Protein AF-Q2GZ64-F1 (afdb_monomer)

pLDDT: mean 70.97, std 18.46, range [36.31, 97.75]

Sequence (190 aa):
MKVTRAMESILQKEDMNCEEENDNEEIPRNHKNRTIQVAAVDEASEETRGLEQAMDHKLNNKLDIINAEVLIEFRKLKDYMAEEVAKITAQLTQELPQAREELTQAHQTAARRHDESSRNHIRNEEEVKKIKDIVEAKKTPGARVLRDQLYPVKVDNVNRTVVIDHEGKILPGAAEALGEENDVQIAKLT

Structure (mmCIF, N/CA/C/O backbone):
data_AF-Q2GZ64-F1
#
_entry.id   AF-Q2GZ64-F1
#
loop_
_atom_site.group_PDB
_atom_site.id
_atom_site.type_symbol
_atom_site.label_atom_id
_atom_site.label_alt_id
_atom_site.label_comp_id
_atom_site.label_asym_id
_atom_site.label_entity_id
_atom_site.label_seq_id
_atom_site.pdbx_PDB_ins_code
_atom_site.Cartn_x
_atom_site.Cartn_y
_atom_site.Cartn_z
_atom_site.occupancy
_atom_site.B_iso_or_equiv
_atom_site.auth_seq_id
_atom_site.auth_comp_id
_atom_site.auth_asym_id
_atom_site.auth_atom_id
_atom_site.pdbx_PDB_model_num
ATOM 1 N N . MET A 1 1 ? -9.931 -1.595 -47.348 1.00 45.47 1 MET A N 1
ATOM 2 C CA . MET A 1 1 ? -9.384 -0.221 -47.379 1.00 45.47 1 MET A CA 1
ATOM 3 C C . MET A 1 1 ? -9.731 0.393 -48.723 1.00 45.47 1 MET A C 1
ATOM 5 O O . MET A 1 1 ? -9.525 -0.267 -49.730 1.00 45.47 1 MET A O 1
ATOM 9 N N . LYS A 1 2 ? -10.330 1.586 -48.742 1.00 45.34 2 LYS A N 1
ATOM 10 C CA . LYS A 1 2 ? -10.649 2.312 -49.979 1.00 45.34 2 LYS A CA 1
ATOM 11 C C . LYS A 1 2 ? -9.415 3.129 -50.360 1.00 45.34 2 LYS A C 1
ATOM 13 O O . LYS A 1 2 ? -9.048 4.024 -49.606 1.00 45.34 2 LYS A O 1
ATOM 18 N N . VAL A 1 3 ? -8.773 2.786 -51.474 1.00 47.84 3 VAL A N 1
ATOM 19 C CA . VAL A 1 3 ? -7.704 3.603 -52.058 1.00 47.84 3 VAL A CA 1
ATOM 20 C C . VAL A 1 3 ? -8.351 4.889 -52.565 1.00 47.84 3 VAL A C 1
ATOM 22 O O . VAL A 1 3 ? -9.365 4.865 -53.262 1.00 47.84 3 VAL A O 1
ATOM 25 N N . THR A 1 4 ? -7.840 6.022 -52.105 1.00 51.41 4 THR A N 1
ATOM 26 C CA . THR A 1 4 ? -8.329 7.350 -52.455 1.00 51.41 4 THR A CA 1
ATOM 27 C C . THR A 1 4 ? -8.006 7.647 -53.917 1.00 51.41 4 THR A C 1
ATOM 29 O O . THR A 1 4 ? -6.880 7.469 -54.368 1.00 51.41 4 THR A O 1
ATOM 32 N N . ARG A 1 5 ? -8.999 8.177 -54.639 1.00 53.16 5 ARG A N 1
ATOM 33 C CA . ARG A 1 5 ? -8.979 8.629 -56.047 1.00 53.16 5 ARG A CA 1
ATOM 34 C C . ARG A 1 5 ? -7.800 9.545 -56.434 1.00 53.16 5 ARG A C 1
ATOM 36 O O . ARG A 1 5 ? -7.588 9.804 -57.607 1.00 53.16 5 ARG A O 1
ATOM 43 N N . ALA A 1 6 ? -7.044 10.037 -55.452 1.00 54.28 6 ALA A N 1
ATOM 44 C CA . ALA A 1 6 ? -5.828 10.819 -55.645 1.00 54.28 6 ALA A CA 1
ATOM 45 C C . ALA A 1 6 ? -4.595 9.969 -56.019 1.00 54.28 6 ALA A C 1
ATOM 47 O O . ALA A 1 6 ? -3.652 10.512 -56.578 1.00 54.28 6 ALA A O 1
ATOM 48 N N . MET A 1 7 ? -4.586 8.660 -55.732 1.00 48.66 7 MET A N 1
ATOM 49 C CA . MET A 1 7 ? -3.477 7.767 -56.111 1.00 48.66 7 MET A CA 1
ATOM 50 C C . MET A 1 7 ? -3.571 7.285 -57.566 1.00 48.66 7 MET A C 1
ATOM 52 O O . MET A 1 7 ? -2.549 7.009 -58.183 1.00 48.66 7 MET A O 1
ATOM 56 N N . GLU A 1 8 ? -4.774 7.239 -58.143 1.00 53.59 8 GLU A N 1
ATOM 57 C CA . GLU A 1 8 ? -4.995 6.782 -59.525 1.00 53.59 8 GLU A CA 1
ATOM 58 C C . GLU A 1 8 ? -4.556 7.824 -60.569 1.00 53.59 8 GLU A C 1
ATOM 60 O O . GLU A 1 8 ? -4.093 7.472 -61.648 1.00 53.59 8 GLU A O 1
ATOM 65 N N . SER A 1 9 ? -4.621 9.115 -60.233 1.00 53.28 9 SER A N 1
ATOM 66 C CA . SER A 1 9 ? -4.214 10.208 -61.125 1.00 53.28 9 SER A CA 1
ATOM 67 C C . SER A 1 9 ? -2.702 10.454 -61.171 1.00 53.28 9 SER A C 1
ATOM 69 O O . SER A 1 9 ? -2.240 11.175 -62.053 1.00 53.28 9 SER A O 1
ATOM 71 N N . ILE A 1 10 ? -1.925 9.856 -60.261 1.00 45.97 10 ILE A N 1
ATOM 72 C CA . ILE A 1 10 ? -0.457 9.947 -60.285 1.00 45.97 10 ILE A CA 1
ATOM 73 C C . ILE A 1 10 ? 0.131 8.918 -61.263 1.00 45.97 10 ILE A C 1
ATOM 75 O O . ILE A 1 10 ? 1.102 9.223 -61.944 1.00 45.97 10 ILE A O 1
ATOM 79 N N . LEU A 1 11 ? -0.512 7.757 -61.435 1.00 48.78 11 LEU A N 1
ATOM 80 C CA . LEU A 1 11 ? -0.044 6.701 -62.344 1.00 48.78 11 LEU A CA 1
ATOM 81 C C . LEU A 1 11 ? -0.358 6.950 -63.831 1.00 48.78 11 LEU A C 1
ATOM 83 O O . LEU A 1 11 ? 0.104 6.197 -64.675 1.00 48.78 11 LEU A O 1
ATOM 87 N N . GLN A 1 12 ? -1.119 7.993 -64.177 1.00 48.69 12 GLN A N 1
ATOM 88 C CA . GLN A 1 12 ? -1.460 8.324 -65.573 1.00 48.69 12 GLN A CA 1
ATOM 89 C C . GLN A 1 12 ? -0.630 9.468 -66.173 1.00 48.69 12 GLN A C 1
ATOM 91 O O . GLN A 1 12 ? -0.909 9.903 -67.287 1.00 48.69 12 GLN A O 1
ATOM 96 N N . LYS A 1 13 ? 0.374 9.988 -65.456 1.00 46.62 13 LYS A N 1
ATOM 97 C CA . LYS A 1 13 ? 1.195 11.117 -65.931 1.00 46.62 13 LYS A CA 1
ATOM 98 C C . LYS A 1 13 ? 2.587 10.741 -66.435 1.00 46.62 13 LYS A C 1
ATOM 100 O O . LYS A 1 13 ? 3.309 11.634 -66.865 1.00 46.62 13 LYS A O 1
ATOM 105 N N . GLU A 1 14 ? 2.936 9.458 -66.417 1.00 43.44 14 GLU A N 1
ATOM 106 C CA . GLU A 1 14 ? 4.247 8.968 -66.868 1.00 43.44 14 GLU A CA 1
ATOM 107 C C . GLU A 1 14 ? 4.236 8.343 -68.275 1.00 43.44 14 GLU A C 1
ATOM 109 O O . GLU A 1 14 ? 5.299 8.026 -68.793 1.00 43.44 14 GLU A O 1
ATOM 114 N N . ASP A 1 15 ? 3.086 8.282 -68.958 1.00 46.62 15 ASP A N 1
ATOM 115 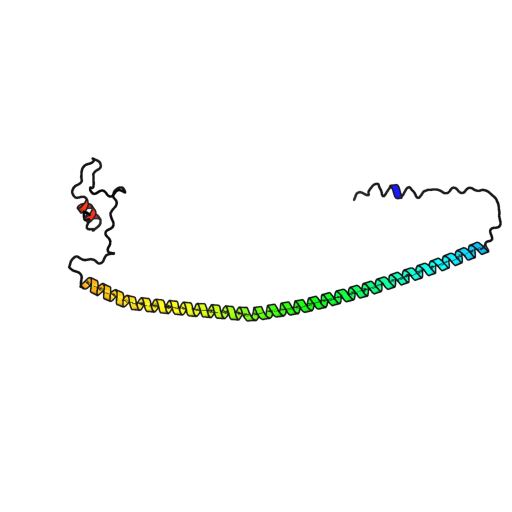C CA . ASP A 1 15 ? 2.987 7.827 -70.358 1.00 46.62 15 ASP A CA 1
ATOM 116 C C . ASP A 1 15 ? 3.011 9.001 -71.360 1.00 46.62 15 ASP A C 1
ATOM 118 O O . ASP A 1 15 ? 2.177 9.108 -72.260 1.00 46.62 15 ASP A O 1
ATOM 122 N N . MET A 1 16 ? 3.972 9.918 -71.216 1.00 38.78 16 MET A N 1
ATOM 123 C CA . MET A 1 16 ? 4.311 10.856 -72.294 1.00 38.78 16 MET A CA 1
ATOM 124 C C . MET A 1 16 ? 5.421 10.242 -73.145 1.00 38.78 16 MET A C 1
ATOM 126 O O . MET A 1 16 ? 6.610 10.418 -72.895 1.00 38.78 16 MET A O 1
ATOM 130 N N . ASN A 1 17 ? 4.969 9.496 -74.148 1.00 43.38 17 ASN A N 1
ATOM 131 C CA . ASN A 1 17 ? 5.719 9.017 -75.298 1.00 43.38 17 ASN A CA 1
ATOM 132 C C . ASN A 1 17 ? 6.465 10.194 -75.961 1.00 43.38 17 ASN A C 1
ATOM 134 O O . ASN A 1 17 ? 5.844 11.029 -76.618 1.00 43.38 17 ASN A O 1
ATOM 138 N N . CYS A 1 18 ? 7.781 10.291 -75.767 1.00 36.31 18 CYS A N 1
ATOM 139 C CA . CYS A 1 18 ? 8.621 11.157 -76.590 1.00 36.31 18 CYS A CA 1
ATOM 140 C C . CYS A 1 18 ? 8.763 10.476 -77.951 1.00 36.31 18 CYS A C 1
ATOM 142 O O . CYS A 1 18 ? 9.550 9.544 -78.101 1.00 36.31 18 CYS A O 1
ATOM 144 N N . GLU A 1 19 ? 7.953 10.906 -78.913 1.00 39.66 19 GLU A N 1
ATOM 145 C CA . GLU A 1 19 ? 8.084 10.487 -80.302 1.00 39.66 19 GLU A CA 1
ATOM 146 C C . GLU A 1 19 ? 9.492 10.842 -80.805 1.00 39.66 19 GLU A C 1
ATOM 148 O O . GLU A 1 19 ? 9.951 11.980 -80.697 1.00 39.66 19 GLU A O 1
ATOM 153 N N . GLU A 1 20 ? 10.201 9.828 -81.303 1.00 45.78 20 GLU A N 1
ATOM 154 C CA . GLU A 1 20 ? 11.462 9.986 -82.018 1.00 45.78 20 GLU A CA 1
ATOM 155 C C . GLU A 1 20 ? 11.186 10.706 -83.344 1.00 45.78 20 GLU A C 1
ATOM 157 O O . GLU A 1 20 ? 10.815 10.085 -84.343 1.00 45.78 20 GLU A O 1
ATOM 162 N N . GLU A 1 21 ? 11.383 12.025 -83.370 1.00 38.50 21 GLU A N 1
ATOM 163 C CA . GLU A 1 21 ? 11.541 12.750 -84.628 1.00 38.50 21 GLU A CA 1
ATOM 164 C C . GLU A 1 21 ? 12.892 12.362 -85.250 1.00 38.50 21 GLU A C 1
ATOM 166 O O . GLU A 1 21 ? 13.969 12.821 -84.861 1.00 38.50 21 GLU A O 1
ATOM 171 N N . ASN A 1 22 ? 12.812 11.433 -86.204 1.00 43.12 22 ASN A N 1
ATOM 172 C CA . ASN A 1 22 ? 13.869 11.110 -87.151 1.00 43.12 22 ASN A CA 1
ATOM 173 C C . ASN A 1 22 ? 14.042 12.266 -88.140 1.00 43.12 22 ASN A C 1
ATOM 175 O O . ASN A 1 22 ? 13.467 12.232 -89.226 1.00 43.12 22 ASN A O 1
ATOM 179 N N . ASP A 1 23 ? 14.904 13.221 -87.802 1.0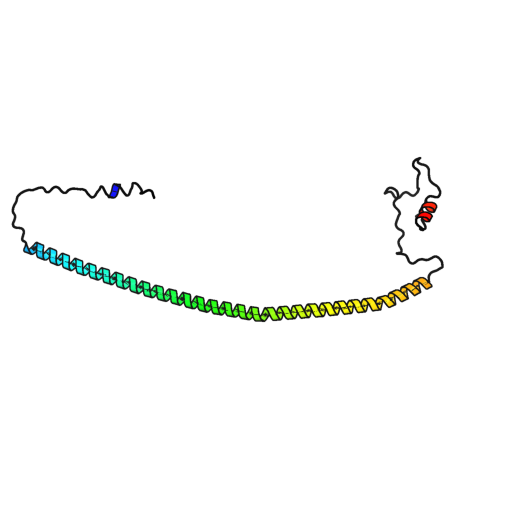0 37.53 23 ASP A N 1
ATOM 180 C CA . ASP A 1 23 ? 15.525 14.094 -88.793 1.00 37.53 23 ASP A CA 1
ATOM 181 C C . ASP A 1 23 ? 17.000 13.718 -88.960 1.00 37.53 23 ASP A C 1
ATOM 183 O O . ASP A 1 23 ? 17.848 13.870 -88.076 1.00 37.53 23 ASP A O 1
ATOM 187 N N . ASN A 1 24 ? 17.278 13.154 -90.134 1.00 44.91 24 ASN A N 1
ATOM 188 C CA . ASN A 1 24 ? 18.603 12.824 -90.627 1.00 44.91 24 ASN A CA 1
ATOM 189 C C . ASN A 1 24 ? 19.469 14.086 -90.738 1.00 44.91 24 ASN A C 1
ATOM 191 O O . ASN A 1 24 ? 19.305 14.852 -91.681 1.00 44.91 24 ASN A O 1
ATOM 195 N N . GLU A 1 25 ? 20.470 14.226 -89.871 1.00 44.56 25 GLU A N 1
ATOM 196 C CA . GLU A 1 25 ? 21.728 14.896 -90.214 1.00 44.56 25 GLU A CA 1
ATOM 197 C C . GLU A 1 25 ? 22.885 14.255 -89.428 1.00 44.56 25 GLU A C 1
ATOM 199 O O . GLU A 1 25 ? 23.052 14.405 -88.214 1.00 44.56 25 GLU A O 1
ATOM 204 N N . GLU A 1 26 ? 23.671 13.450 -90.142 1.00 49.25 26 GLU A N 1
ATOM 205 C CA . GLU A 1 26 ? 24.815 12.696 -89.642 1.00 49.25 26 GLU A CA 1
ATOM 206 C C . GLU A 1 26 ? 25.986 13.647 -89.325 1.00 49.25 26 GLU A C 1
ATOM 208 O O . GLU A 1 26 ? 26.869 13.893 -90.143 1.00 49.25 26 GLU A O 1
ATOM 213 N N . ILE A 1 27 ? 26.000 14.203 -88.110 1.00 45.75 27 ILE A N 1
ATOM 214 C CA . ILE A 1 27 ? 27.172 14.885 -87.543 1.00 45.75 27 ILE A CA 1
ATOM 215 C C . ILE A 1 27 ? 27.991 13.847 -86.755 1.00 45.75 27 ILE A C 1
ATOM 217 O O . ILE A 1 27 ? 27.440 13.218 -85.843 1.00 45.75 27 ILE A O 1
ATOM 221 N N . PRO A 1 28 ? 29.304 13.660 -87.015 1.00 45.75 28 PRO A N 1
ATOM 222 C CA . PRO A 1 28 ? 30.116 12.702 -86.271 1.00 45.75 28 PRO A CA 1
ATOM 223 C C . PRO A 1 28 ? 30.307 13.190 -84.826 1.00 45.75 28 PRO A C 1
ATOM 225 O O . PRO A 1 28 ? 31.232 13.934 -84.497 1.00 45.75 28 PRO A O 1
ATOM 228 N N . ARG A 1 29 ? 29.398 12.782 -83.934 1.00 51.44 29 ARG A N 1
ATOM 229 C CA . ARG A 1 29 ? 29.449 13.075 -82.495 1.00 51.44 29 ARG A CA 1
ATOM 230 C C . ARG A 1 29 ? 30.701 12.445 -81.909 1.00 51.44 29 ARG A C 1
ATOM 232 O O . ARG A 1 29 ? 30.756 11.237 -81.830 1.00 51.44 29 ARG A O 1
ATOM 239 N N . ASN A 1 30 ? 31.687 13.216 -81.464 1.00 58.72 30 ASN A N 1
ATOM 240 C CA . ASN A 1 30 ? 32.913 12.720 -80.824 1.00 58.72 30 ASN A CA 1
ATOM 241 C C . ASN A 1 30 ? 32.622 11.700 -79.687 1.00 58.72 30 ASN A C 1
ATOM 243 O O . ASN A 1 30 ? 32.246 12.079 -78.577 1.00 58.72 30 ASN A O 1
ATOM 247 N N . HIS A 1 31 ? 32.820 10.402 -79.956 1.00 57.28 31 HIS A N 1
ATOM 248 C CA . HIS A 1 31 ? 32.503 9.292 -79.037 1.00 57.28 31 HIS A CA 1
ATOM 249 C C . HIS A 1 31 ? 33.384 9.312 -77.772 1.00 57.28 31 HIS A C 1
ATOM 251 O O . HIS A 1 31 ? 33.023 8.751 -76.736 1.00 57.28 31 HIS A O 1
ATOM 257 N N . LYS A 1 32 ? 34.538 9.992 -77.836 1.00 61.06 32 LYS A N 1
ATOM 258 C CA . LYS A 1 32 ? 35.506 10.073 -76.736 1.00 61.06 32 LYS A CA 1
ATOM 259 C C . LYS A 1 32 ? 35.027 11.030 -75.641 1.00 61.06 32 LYS A C 1
ATOM 261 O O . LYS A 1 32 ? 35.141 10.694 -74.470 1.00 61.06 32 LYS A O 1
ATOM 266 N N . ASN A 1 33 ? 34.396 12.153 -76.000 1.00 58.50 33 ASN A N 1
ATOM 267 C CA . ASN A 1 33 ? 33.849 13.097 -75.013 1.00 58.50 33 ASN A CA 1
ATOM 268 C C . ASN A 1 33 ? 32.650 12.526 -74.246 1.00 58.50 33 ASN A C 1
ATOM 270 O O . ASN A 1 33 ? 32.553 12.737 -73.043 1.00 58.50 33 ASN A O 1
ATOM 274 N N . ARG A 1 34 ? 31.765 11.764 -74.905 1.00 59.69 34 ARG A N 1
ATOM 275 C CA . ARG A 1 34 ? 30.632 11.111 -74.226 1.00 59.69 34 ARG A CA 1
ATOM 276 C C . ARG A 1 34 ? 31.098 10.015 -73.267 1.00 59.69 34 ARG A C 1
ATOM 278 O O . ARG A 1 34 ? 30.582 9.937 -72.167 1.00 59.69 34 ARG A O 1
ATOM 285 N N . THR A 1 35 ? 32.095 9.217 -73.652 1.00 62.44 35 THR A N 1
ATOM 286 C CA . THR A 1 35 ? 32.636 8.150 -72.788 1.00 62.44 35 THR A CA 1
ATOM 287 C C . THR A 1 35 ? 33.323 8.721 -71.546 1.00 62.44 35 THR A C 1
ATOM 289 O O . THR A 1 35 ? 33.120 8.210 -70.454 1.00 62.44 35 THR A O 1
ATOM 292 N N . ILE A 1 36 ? 34.079 9.815 -71.692 1.00 64.94 36 ILE A N 1
ATOM 293 C CA . ILE A 1 36 ? 34.710 10.509 -70.558 1.00 64.94 36 ILE A CA 1
ATOM 294 C C . ILE A 1 36 ? 33.653 11.149 -69.648 1.00 64.94 36 ILE A C 1
ATOM 296 O O . ILE A 1 36 ? 33.775 11.062 -68.434 1.00 64.94 36 ILE A O 1
ATOM 300 N N . GLN A 1 37 ? 32.599 11.751 -70.214 1.00 64.38 37 GLN A N 1
ATOM 301 C CA . GLN A 1 37 ? 31.500 12.306 -69.416 1.00 64.38 37 GLN A CA 1
ATOM 302 C C . GLN A 1 37 ? 30.718 11.220 -68.671 1.00 64.38 37 GLN A C 1
ATOM 304 O O . GLN A 1 37 ? 30.411 11.416 -67.506 1.00 64.38 37 GLN A O 1
ATOM 309 N N . VAL A 1 38 ? 30.432 10.078 -69.305 1.00 63.69 38 VAL A N 1
ATOM 310 C CA . VAL A 1 38 ? 29.757 8.946 -68.648 1.00 63.69 38 VAL A CA 1
ATOM 311 C C . VAL A 1 38 ? 30.637 8.358 -67.545 1.00 63.69 38 VAL A C 1
ATOM 313 O O . VAL A 1 38 ? 30.164 8.224 -66.429 1.00 63.69 38 VAL A O 1
ATOM 316 N N . ALA A 1 39 ? 31.929 8.128 -67.796 1.00 66.06 39 ALA A N 1
ATOM 317 C CA . ALA A 1 39 ? 32.849 7.627 -66.773 1.00 66.06 39 ALA A CA 1
ATOM 318 C C . ALA A 1 39 ? 33.007 8.594 -65.583 1.00 66.06 39 ALA A C 1
ATOM 320 O O . ALA A 1 39 ? 33.018 8.153 -64.440 1.00 66.06 39 ALA A O 1
ATOM 321 N N . ALA A 1 40 ? 33.076 9.907 -65.835 1.00 68.00 40 ALA A N 1
ATOM 322 C CA . ALA A 1 40 ? 33.140 10.918 -64.777 1.00 68.00 40 ALA A CA 1
ATOM 323 C C . ALA A 1 40 ? 31.821 11.041 -63.989 1.00 68.00 40 ALA A C 1
ATOM 325 O O . ALA A 1 40 ? 31.834 11.340 -62.798 1.00 68.00 40 ALA A O 1
ATOM 326 N N . VAL A 1 41 ? 30.678 10.817 -64.645 1.00 71.06 41 VAL A N 1
ATOM 327 C CA . VAL A 1 41 ? 29.360 10.772 -63.994 1.00 71.06 41 VAL A CA 1
ATOM 328 C C . VAL A 1 41 ? 29.206 9.499 -63.159 1.00 71.06 41 VAL A C 1
ATOM 330 O O . VAL A 1 41 ? 28.715 9.585 -62.036 1.00 71.06 41 VAL A O 1
ATOM 333 N N . ASP A 1 42 ? 29.666 8.351 -63.656 1.00 71.94 42 ASP A N 1
ATOM 334 C CA . ASP A 1 42 ? 29.651 7.080 -62.927 1.00 71.94 42 ASP A CA 1
ATOM 335 C C . ASP A 1 42 ? 30.561 7.150 -61.687 1.00 71.94 42 ASP A C 1
ATOM 337 O O . ASP A 1 42 ? 30.145 6.760 -60.597 1.00 71.94 42 ASP A O 1
ATOM 341 N N . GLU A 1 43 ? 31.754 7.739 -61.810 1.00 74.00 43 GLU A N 1
ATOM 342 C CA . GLU A 1 43 ? 32.678 7.978 -60.691 1.00 74.00 43 GLU A CA 1
ATOM 343 C C . GLU A 1 43 ? 32.067 8.914 -59.634 1.00 74.00 43 GLU A C 1
ATOM 345 O O . GLU A 1 43 ? 32.046 8.579 -58.449 1.00 74.00 43 GLU A O 1
ATOM 350 N N . ALA A 1 44 ? 31.449 10.025 -60.052 1.00 73.50 44 ALA A N 1
ATOM 351 C CA . ALA A 1 44 ? 30.726 10.915 -59.141 1.00 73.50 44 ALA A CA 1
ATOM 352 C C . ALA A 1 44 ? 29.509 10.232 -58.479 1.00 73.50 44 ALA A C 1
ATOM 354 O O . ALA A 1 44 ? 29.164 10.528 -57.330 1.00 73.50 44 ALA A O 1
ATOM 355 N N . SER A 1 45 ? 28.849 9.301 -59.175 1.00 72.25 45 SER A N 1
ATOM 356 C CA . SER A 1 45 ? 27.729 8.530 -58.621 1.00 72.25 45 SER A CA 1
ATOM 357 C C . SER A 1 45 ? 28.179 7.531 -57.546 1.00 72.25 45 SER A C 1
ATOM 359 O O . SER A 1 45 ? 27.513 7.371 -56.524 1.00 72.25 45 SER A O 1
ATOM 361 N N . GLU A 1 46 ? 29.348 6.912 -57.715 1.00 78.25 46 GLU A N 1
ATOM 362 C CA . GLU A 1 46 ? 29.921 6.001 -56.720 1.00 78.25 46 GLU A CA 1
ATOM 363 C C . GLU A 1 46 ? 30.467 6.765 -55.503 1.00 78.25 46 GLU A C 1
ATOM 365 O O . GLU A 1 46 ? 30.265 6.342 -54.361 1.00 78.25 46 GLU A O 1
ATOM 370 N N . GLU A 1 47 ? 31.072 7.941 -55.704 1.00 77.06 47 GLU A N 1
ATOM 371 C CA . GLU A 1 47 ? 31.502 8.817 -54.604 1.00 77.06 47 GLU A CA 1
ATOM 372 C C . GLU A 1 47 ? 30.320 9.317 -53.760 1.00 77.06 47 GLU A C 1
ATOM 374 O O . GLU A 1 47 ? 30.369 9.287 -52.525 1.00 77.06 47 GLU A O 1
ATOM 379 N N . THR A 1 48 ? 29.232 9.742 -54.410 1.00 77.81 48 THR A N 1
ATOM 380 C CA . THR A 1 48 ? 28.012 10.188 -53.714 1.00 77.81 48 THR A CA 1
ATOM 381 C C . THR A 1 48 ? 27.354 9.047 -52.941 1.00 77.81 48 THR A C 1
ATOM 383 O O . THR A 1 48 ? 26.974 9.236 -51.782 1.00 77.81 48 THR A O 1
ATOM 386 N N . ARG A 1 49 ? 27.317 7.841 -53.515 1.00 81.25 49 ARG A N 1
ATOM 387 C CA . ARG A 1 49 ? 26.824 6.628 -52.850 1.00 81.25 49 ARG A CA 1
ATOM 388 C C . ARG A 1 49 ? 27.679 6.219 -51.646 1.00 81.25 49 ARG A C 1
ATOM 390 O O . ARG A 1 49 ? 27.136 5.836 -50.610 1.00 81.25 49 ARG A O 1
ATOM 397 N N . GLY A 1 50 ? 29.005 6.312 -51.748 1.00 83.12 50 GLY A N 1
ATOM 398 C CA . GLY A 1 50 ? 29.917 6.032 -50.633 1.00 83.12 50 GLY A CA 1
ATOM 399 C C . GLY A 1 50 ? 29.756 7.024 -49.477 1.00 83.12 50 GLY A C 1
ATOM 400 O O . GLY A 1 50 ? 29.765 6.630 -48.307 1.00 83.12 50 GLY A O 1
ATOM 401 N N . LEU A 1 51 ? 29.547 8.306 -49.793 1.00 82.19 51 LEU A N 1
ATOM 402 C CA . LEU A 1 51 ? 29.264 9.345 -48.801 1.00 82.19 51 LEU A CA 1
ATOM 403 C C . LEU A 1 51 ? 27.931 9.089 -48.078 1.00 82.19 51 LEU A C 1
ATOM 405 O O . LEU A 1 51 ? 27.868 9.210 -46.854 1.00 82.19 51 LEU A O 1
ATOM 409 N N . GLU A 1 52 ? 26.887 8.700 -48.811 1.00 83.81 52 GLU A N 1
ATOM 410 C CA . GLU A 1 52 ? 25.570 8.358 -48.261 1.00 83.81 52 GLU A CA 1
ATOM 411 C C . GLU A 1 52 ? 25.651 7.163 -47.299 1.00 83.81 52 GLU A C 1
ATOM 413 O O . GLU A 1 52 ? 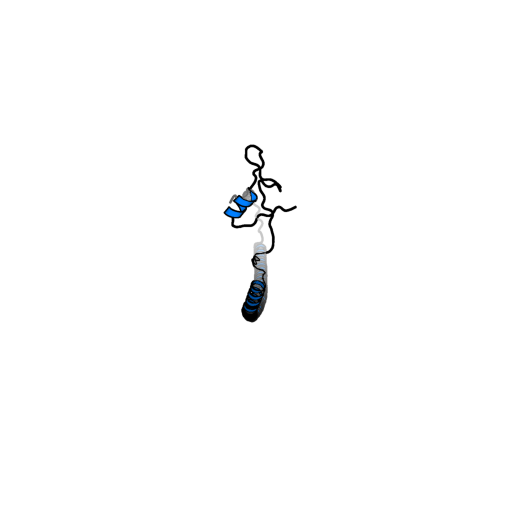25.243 7.268 -46.142 1.00 83.81 52 GLU A O 1
ATOM 418 N N . GLN A 1 53 ? 26.318 6.078 -47.705 1.00 88.00 53 GLN A N 1
ATOM 419 C CA . GLN A 1 53 ? 26.549 4.909 -46.845 1.00 88.00 53 GLN A CA 1
ATOM 420 C C . GLN A 1 53 ? 27.339 5.251 -45.574 1.00 88.00 53 GLN A C 1
ATOM 422 O O . GLN A 1 53 ? 27.043 4.743 -44.489 1.00 88.00 53 GLN A O 1
ATOM 427 N N . ALA A 1 54 ? 28.345 6.123 -45.683 1.00 89.69 54 ALA A N 1
ATOM 428 C CA . ALA A 1 54 ? 29.122 6.575 -44.533 1.00 89.69 54 ALA A CA 1
ATOM 429 C C . ALA A 1 54 ? 28.273 7.411 -43.559 1.00 89.69 54 ALA A C 1
ATOM 431 O O . ALA A 1 54 ? 28.444 7.304 -42.338 1.00 89.69 54 ALA A O 1
ATOM 432 N N . MET A 1 55 ? 27.347 8.224 -44.076 1.00 89.00 55 MET A N 1
ATOM 433 C CA . MET A 1 55 ? 26.392 8.968 -43.254 1.00 89.00 55 MET A CA 1
ATOM 434 C C . MET A 1 55 ? 25.405 8.036 -42.555 1.00 89.00 55 MET A C 1
ATOM 436 O O . MET A 1 55 ? 25.240 8.160 -41.341 1.00 89.00 55 MET A O 1
ATOM 440 N N . ASP A 1 56 ? 24.826 7.072 -43.266 1.00 93.62 56 ASP A N 1
ATOM 441 C CA . ASP A 1 56 ? 23.900 6.091 -42.690 1.00 93.62 56 ASP A CA 1
ATOM 442 C C . ASP A 1 56 ? 24.565 5.268 -41.588 1.00 93.62 56 ASP A C 1
ATOM 444 O O . ASP A 1 56 ? 24.025 5.120 -40.488 1.00 93.62 56 ASP A O 1
ATOM 448 N N . HIS A 1 57 ? 25.789 4.794 -41.830 1.00 94.19 57 HIS A N 1
ATOM 449 C CA . HIS A 1 57 ? 26.554 4.068 -40.822 1.00 94.19 57 HIS A CA 1
ATOM 450 C C . HIS A 1 57 ? 26.819 4.928 -39.576 1.00 94.19 57 HIS A C 1
ATOM 452 O O . HIS A 1 57 ? 26.674 4.464 -38.441 1.00 94.19 57 HIS A O 1
ATOM 458 N N . LYS A 1 58 ? 27.156 6.208 -39.770 1.00 95.25 58 LYS A N 1
ATOM 459 C CA . LYS A 1 58 ? 27.380 7.161 -38.676 1.00 95.25 58 LYS A CA 1
ATOM 460 C C . LYS A 1 58 ? 26.103 7.451 -37.887 1.00 95.25 58 LYS A C 1
ATOM 462 O O . LYS A 1 58 ? 26.177 7.604 -36.667 1.00 95.25 58 LYS A O 1
ATOM 467 N N . LEU A 1 59 ? 24.956 7.548 -38.557 1.00 95.00 59 LEU A N 1
ATOM 468 C CA . LEU A 1 59 ? 23.656 7.743 -37.916 1.00 95.00 59 LEU A CA 1
ATOM 469 C C . LEU A 1 59 ? 23.245 6.510 -37.111 1.00 95.00 59 LEU A C 1
ATOM 471 O O . LEU A 1 59 ? 22.858 6.661 -35.954 1.00 95.00 59 LEU A O 1
ATOM 475 N N . ASN A 1 60 ? 23.416 5.311 -37.669 1.00 95.19 60 ASN A N 1
ATOM 476 C CA . ASN A 1 60 ? 23.123 4.060 -36.968 1.00 95.19 60 ASN A CA 1
ATOM 477 C C . ASN A 1 60 ? 23.992 3.894 -35.716 1.00 95.19 60 ASN A C 1
ATOM 479 O O . ASN A 1 60 ? 23.463 3.644 -34.640 1.00 95.19 60 ASN A O 1
ATOM 483 N N . ASN A 1 61 ? 25.299 4.158 -35.807 1.00 96.25 61 ASN A N 1
ATOM 484 C CA . ASN A 1 61 ? 26.179 4.119 -34.635 1.00 96.25 61 ASN A CA 1
ATOM 485 C C . ASN A 1 61 ? 25.743 5.127 -33.549 1.00 96.25 61 ASN A C 1
ATOM 487 O O . ASN A 1 61 ? 25.701 4.808 -32.364 1.00 96.25 61 ASN A O 1
ATOM 491 N N . LYS A 1 62 ? 25.349 6.348 -33.939 1.00 96.44 62 LYS A N 1
ATOM 492 C CA . LYS A 1 62 ? 24.804 7.331 -32.986 1.00 96.44 62 LYS A CA 1
ATOM 493 C C . LYS A 1 62 ? 23.506 6.856 -32.335 1.00 96.44 62 LYS A C 1
ATOM 495 O O . LYS A 1 62 ? 23.325 7.077 -31.141 1.00 96.44 62 LYS A O 1
ATOM 500 N N . LEU A 1 63 ? 22.618 6.228 -33.101 1.00 96.69 63 LEU A N 1
ATOM 501 C CA . LEU A 1 63 ? 21.372 5.666 -32.588 1.00 96.69 63 LEU A CA 1
ATOM 502 C C . LEU A 1 63 ? 21.649 4.548 -31.575 1.00 96.69 63 LEU A C 1
ATOM 504 O O . LEU A 1 63 ? 21.030 4.527 -30.514 1.00 96.69 63 LEU A O 1
ATOM 508 N N . ASP A 1 64 ? 22.617 3.678 -31.857 1.00 96.69 64 ASP A N 1
ATOM 509 C CA . ASP A 1 64 ? 23.027 2.605 -30.949 1.00 96.69 64 ASP A CA 1
ATOM 510 C C . ASP A 1 64 ? 23.602 3.150 -29.636 1.00 96.69 64 ASP A C 1
ATOM 512 O O . ASP A 1 64 ? 23.256 2.656 -28.561 1.00 96.69 64 ASP A O 1
ATOM 516 N N . ILE A 1 65 ? 24.416 4.210 -29.699 1.00 97.31 65 ILE A N 1
ATOM 517 C CA . ILE A 1 65 ? 24.942 4.895 -28.506 1.00 97.31 65 ILE A CA 1
ATOM 518 C C . ILE A 1 65 ? 23.798 5.470 -27.665 1.00 97.31 65 ILE A C 1
ATOM 520 O O . ILE A 1 65 ? 23.739 5.219 -26.463 1.00 97.31 65 ILE A O 1
ATOM 524 N N . ILE A 1 66 ? 22.860 6.187 -28.291 1.00 97.06 66 ILE A N 1
ATOM 525 C CA . ILE A 1 66 ? 21.707 6.776 -27.592 1.00 97.06 66 ILE A CA 1
ATOM 526 C C . ILE A 1 66 ? 20.849 5.680 -26.954 1.00 97.06 66 ILE A C 1
ATOM 528 O O . ILE A 1 66 ? 20.447 5.797 -25.797 1.00 97.06 66 ILE A O 1
ATOM 532 N N . ASN A 1 67 ? 20.598 4.586 -27.674 1.00 96.44 67 ASN A N 1
ATOM 533 C CA . ASN A 1 67 ? 19.863 3.444 -27.138 1.00 96.44 67 ASN A CA 1
ATOM 534 C C . ASN A 1 67 ? 20.579 2.839 -25.924 1.00 96.44 67 ASN A C 1
ATOM 536 O O . ASN A 1 67 ? 19.934 2.540 -24.918 1.00 96.44 67 ASN A O 1
ATOM 540 N N . ALA A 1 68 ? 21.904 2.688 -25.982 1.00 96.62 68 ALA A N 1
ATOM 541 C CA . ALA A 1 68 ? 22.694 2.189 -24.862 1.00 96.62 68 ALA A CA 1
ATOM 542 C C . ALA A 1 68 ? 22.633 3.130 -23.646 1.00 96.62 68 ALA A C 1
ATOM 544 O O . ALA A 1 68 ? 22.442 2.656 -22.526 1.00 96.62 68 ALA A O 1
ATOM 545 N N . GLU A 1 69 ? 22.731 4.445 -23.852 1.00 96.56 69 GLU A N 1
ATOM 546 C CA . GLU A 1 69 ? 22.598 5.450 -22.788 1.00 96.56 69 GLU A CA 1
ATOM 547 C C . GLU A 1 69 ? 21.221 5.386 -22.121 1.00 96.56 69 GLU A C 1
ATOM 549 O O . GLU A 1 69 ? 21.127 5.281 -20.897 1.00 96.56 69 GLU A O 1
ATOM 554 N N . VAL A 1 70 ? 20.147 5.355 -22.912 1.00 97.06 70 VAL A N 1
ATOM 555 C CA . VAL A 1 70 ? 18.774 5.242 -22.399 1.00 97.06 70 VAL A CA 1
ATOM 556 C C . VAL A 1 70 ? 18.602 3.959 -21.584 1.00 97.06 70 VAL A C 1
ATOM 558 O O . VAL A 1 70 ? 18.047 3.988 -20.484 1.00 97.06 70 VAL A O 1
ATOM 561 N N . LEU A 1 71 ? 19.120 2.830 -22.071 1.00 96.81 71 LEU A N 1
ATOM 562 C CA . LEU A 1 71 ? 19.069 1.559 -21.345 1.00 96.81 71 LEU A CA 1
ATOM 563 C C . LEU A 1 71 ? 19.831 1.606 -20.011 1.00 96.81 71 LEU A C 1
ATOM 565 O O . LEU A 1 71 ? 19.395 0.976 -19.042 1.00 96.81 71 LEU A O 1
ATOM 569 N N . ILE A 1 72 ? 20.948 2.334 -19.942 1.00 97.19 72 ILE A N 1
ATOM 570 C CA . ILE A 1 72 ? 21.704 2.541 -18.699 1.00 97.19 72 ILE A CA 1
ATOM 571 C C . ILE A 1 72 ? 20.873 3.351 -17.701 1.00 97.19 72 ILE A C 1
ATOM 573 O O . ILE A 1 72 ? 20.771 2.950 -16.540 1.00 97.19 72 ILE A O 1
ATOM 577 N N . GLU A 1 73 ? 20.236 4.438 -18.135 1.00 96.62 73 GLU A N 1
ATOM 578 C CA . GLU A 1 73 ? 19.410 5.267 -17.250 1.00 96.62 73 GLU A CA 1
ATOM 579 C C . GLU A 1 73 ? 18.187 4.500 -16.729 1.00 96.62 73 GLU A C 1
ATOM 581 O O . GLU A 1 73 ? 17.906 4.525 -15.529 1.00 96.62 73 GLU A O 1
ATOM 586 N N . PHE A 1 74 ? 17.510 3.726 -17.584 1.00 97.75 74 PHE A N 1
ATOM 587 C CA . PHE A 1 74 ? 16.418 2.846 -17.151 1.00 97.75 74 PHE A CA 1
ATOM 588 C C . PHE A 1 74 ? 16.882 1.794 -16.140 1.00 97.75 74 PHE A C 1
ATOM 590 O O . PHE A 1 74 ? 16.138 1.458 -15.216 1.00 97.75 74 PHE A O 1
ATOM 597 N N . ARG A 1 75 ? 18.108 1.277 -16.282 1.00 97.75 75 ARG A N 1
ATOM 598 C CA . ARG A 1 75 ? 18.685 0.337 -15.315 1.00 97.75 75 ARG A CA 1
ATOM 599 C C . ARG A 1 75 ? 18.931 1.005 -13.968 1.00 97.75 75 ARG A C 1
ATOM 601 O O . ARG A 1 75 ? 18.478 0.474 -12.962 1.00 97.75 75 ARG A O 1
ATOM 608 N N . LYS A 1 76 ? 19.555 2.187 -13.953 1.00 97.25 76 LYS A N 1
ATOM 609 C CA . LYS A 1 76 ? 19.753 2.968 -12.721 1.00 97.25 76 LYS A CA 1
ATOM 610 C C . LYS A 1 76 ? 18.426 3.253 -12.023 1.00 97.25 76 LYS A C 1
ATOM 612 O O . LYS A 1 76 ? 18.324 3.075 -10.814 1.00 97.25 76 LYS A O 1
ATOM 617 N N . LEU A 1 77 ? 17.403 3.647 -12.786 1.00 97.38 77 LEU A N 1
ATOM 618 C CA . LEU A 1 77 ? 16.063 3.881 -12.252 1.00 97.38 77 LEU A CA 1
ATOM 619 C C . LEU A 1 77 ? 15.468 2.605 -11.646 1.00 97.38 77 LEU A C 1
ATOM 621 O O . LEU A 1 77 ? 14.934 2.647 -10.542 1.00 97.38 77 LEU A O 1
ATOM 625 N N . LYS A 1 78 ? 15.574 1.468 -12.340 1.00 97.25 78 LYS A N 1
ATOM 626 C CA . LYS A 1 78 ? 15.097 0.175 -11.837 1.00 97.25 78 LYS A CA 1
ATOM 627 C C . LYS A 1 78 ? 15.785 -0.210 -10.528 1.00 97.25 78 LYS A C 1
ATOM 629 O O . LYS A 1 78 ? 15.104 -0.651 -9.606 1.00 97.25 78 LYS A O 1
ATOM 634 N N . ASP A 1 79 ? 17.102 -0.053 -10.457 1.00 97.50 79 ASP A N 1
ATOM 635 C CA . ASP A 1 79 ? 17.887 -0.410 -9.276 1.00 97.50 79 ASP A CA 1
ATOM 636 C C . ASP A 1 79 ? 17.530 0.502 -8.092 1.00 97.50 79 ASP A C 1
ATOM 638 O O . ASP A 1 79 ? 17.255 0.008 -7.000 1.00 97.50 79 ASP A O 1
ATOM 642 N N . TYR A 1 80 ? 17.393 1.811 -8.334 1.00 97.62 80 TYR A N 1
ATOM 643 C CA . TYR A 1 80 ? 16.909 2.773 -7.339 1.00 97.62 80 TYR A CA 1
ATOM 644 C C . TYR A 1 80 ? 15.504 2.424 -6.830 1.00 97.62 80 TYR A C 1
ATOM 646 O O . TYR A 1 80 ? 15.252 2.411 -5.627 1.00 97.62 80 TYR A O 1
ATOM 654 N N . MET A 1 81 ? 14.580 2.091 -7.736 1.00 97.06 81 MET A N 1
ATOM 655 C CA . MET A 1 81 ? 13.229 1.681 -7.352 1.00 97.06 81 MET A CA 1
ATOM 656 C C . MET A 1 81 ? 13.232 0.376 -6.554 1.00 97.06 81 MET A C 1
ATOM 658 O O . MET A 1 81 ? 12.458 0.245 -5.610 1.00 97.06 81 MET A O 1
ATOM 662 N N . ALA A 1 82 ? 14.085 -0.587 -6.905 1.00 97.06 82 ALA A N 1
ATOM 663 C CA . ALA A 1 82 ? 14.219 -1.828 -6.150 1.00 97.06 82 ALA A CA 1
ATOM 664 C C . ALA A 1 82 ? 14.725 -1.566 -4.723 1.00 97.06 82 ALA A C 1
ATOM 666 O O . ALA A 1 82 ? 14.213 -2.168 -3.779 1.00 97.06 82 ALA A O 1
ATO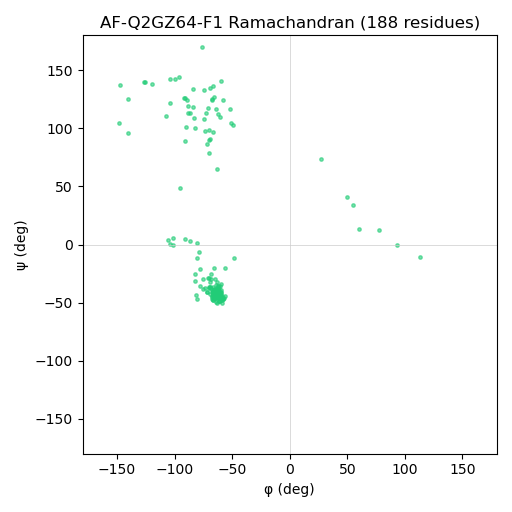M 667 N N . GLU A 1 83 ? 15.677 -0.645 -4.561 1.00 96.62 83 GLU A N 1
ATOM 668 C CA . GLU A 1 83 ? 16.197 -0.232 -3.257 1.00 96.62 83 GLU A CA 1
ATOM 669 C C . GLU A 1 83 ? 15.136 0.493 -2.415 1.00 96.62 83 GLU A C 1
ATOM 671 O O . GLU A 1 83 ? 14.905 0.120 -1.263 1.00 96.62 83 GLU A O 1
ATOM 676 N N . GLU A 1 84 ? 14.418 1.460 -2.992 1.00 95.69 84 GLU A N 1
ATOM 677 C CA . GLU A 1 84 ? 13.350 2.179 -2.285 1.00 95.69 84 GLU A CA 1
ATOM 678 C C . GLU A 1 84 ? 12.195 1.246 -1.893 1.00 95.69 84 GLU A C 1
ATOM 680 O O . GLU A 1 84 ? 11.711 1.293 -0.759 1.00 95.69 84 GLU A O 1
ATOM 685 N N . VAL A 1 85 ? 11.790 0.330 -2.780 1.00 96.56 85 VAL A N 1
ATOM 686 C CA . VAL A 1 85 ? 10.775 -0.686 -2.457 1.00 96.56 85 VAL A CA 1
ATOM 687 C C . VAL A 1 85 ? 11.270 -1.616 -1.353 1.00 96.56 85 VAL A C 1
ATOM 689 O O . VAL A 1 85 ? 10.505 -1.920 -0.435 1.00 96.56 85 VAL A O 1
ATOM 692 N N . ALA A 1 86 ? 12.533 -2.049 -1.386 1.00 96.88 86 ALA A N 1
ATOM 693 C CA . ALA A 1 86 ? 13.105 -2.885 -0.333 1.00 96.88 86 ALA A CA 1
ATOM 694 C C . ALA A 1 86 ? 13.113 -2.159 1.019 1.00 96.88 86 ALA A C 1
ATOM 696 O O . ALA A 1 86 ? 12.739 -2.748 2.033 1.00 96.88 86 ALA A O 1
ATOM 697 N N . LYS A 1 87 ? 13.460 -0.870 1.031 1.00 96.88 87 LYS A N 1
ATOM 698 C CA . LYS A 1 87 ? 13.464 -0.032 2.233 1.00 96.88 87 LYS A CA 1
ATOM 699 C C . LYS A 1 87 ? 12.066 0.140 2.823 1.00 96.88 87 LYS A C 1
ATOM 701 O O . LYS A 1 87 ? 11.889 -0.104 4.014 1.00 96.88 87 LYS A O 1
ATOM 706 N N . ILE A 1 88 ? 11.072 0.493 2.006 1.00 96.25 88 ILE A N 1
ATOM 707 C CA . ILE A 1 88 ? 9.671 0.607 2.448 1.00 96.25 88 ILE A CA 1
ATOM 708 C C . ILE A 1 88 ? 9.165 -0.745 2.959 1.00 96.25 88 ILE A C 1
ATOM 710 O O . ILE A 1 88 ? 8.529 -0.817 4.008 1.00 96.25 88 ILE A O 1
ATOM 714 N N . THR A 1 89 ? 9.486 -1.835 2.259 1.00 94.50 89 THR A N 1
ATOM 715 C CA . THR A 1 89 ? 9.087 -3.190 2.665 1.00 94.50 89 THR A CA 1
ATOM 716 C C . THR A 1 89 ? 9.719 -3.582 4.000 1.00 94.50 89 THR A C 1
ATOM 718 O O . THR A 1 89 ? 9.035 -4.144 4.857 1.00 94.50 89 THR A O 1
ATOM 721 N N . ALA A 1 90 ? 10.998 -3.263 4.214 1.00 95.25 90 ALA A N 1
ATOM 722 C CA . ALA A 1 90 ? 11.694 -3.518 5.471 1.00 95.25 90 ALA A CA 1
ATOM 723 C C . ALA A 1 90 ? 11.099 -2.701 6.628 1.00 95.25 90 ALA A C 1
ATOM 725 O O . ALA A 1 90 ? 10.815 -3.269 7.681 1.00 95.25 90 ALA A O 1
ATOM 726 N N . GLN A 1 91 ? 10.843 -1.406 6.412 1.00 95.81 91 GLN A N 1
ATOM 727 C CA . GLN A 1 91 ? 10.182 -0.539 7.395 1.00 95.81 91 GLN A CA 1
ATOM 728 C C . GLN A 1 91 ? 8.795 -1.070 7.762 1.00 95.81 91 GLN A C 1
ATOM 730 O O . GLN A 1 91 ? 8.510 -1.284 8.936 1.00 95.81 91 GLN A O 1
ATOM 735 N N . LEU A 1 92 ? 7.962 -1.387 6.769 1.00 95.38 92 LEU A N 1
ATOM 736 C CA . LEU A 1 92 ? 6.624 -1.927 6.999 1.00 95.38 92 LEU A CA 1
ATOM 737 C C . LEU A 1 92 ? 6.664 -3.265 7.753 1.00 95.38 92 LEU A C 1
ATOM 739 O O . LEU A 1 92 ? 5.864 -3.491 8.660 1.00 95.38 92 LEU A O 1
ATOM 743 N N . THR A 1 93 ? 7.610 -4.142 7.408 1.00 92.75 93 THR A N 1
ATOM 744 C CA . THR A 1 93 ? 7.814 -5.429 8.093 1.00 92.75 93 THR A CA 1
ATOM 745 C C . THR A 1 93 ? 8.256 -5.241 9.543 1.00 92.75 93 THR A C 1
ATOM 747 O O . THR A 1 93 ? 7.940 -6.080 10.381 1.00 92.75 93 THR A O 1
ATOM 750 N N . GLN A 1 94 ? 8.962 -4.155 9.856 1.00 94.25 94 GLN A N 1
ATOM 751 C CA . GLN A 1 94 ? 9.387 -3.834 11.215 1.00 94.25 94 GLN A CA 1
ATOM 752 C C . GLN A 1 94 ? 8.272 -3.171 12.039 1.00 94.25 94 GLN A C 1
ATOM 754 O O . GLN A 1 94 ? 8.076 -3.542 13.197 1.00 94.25 94 GLN A O 1
ATOM 759 N N . GLU A 1 95 ? 7.537 -2.217 11.465 1.00 94.38 95 GLU A N 1
ATOM 760 C CA . GLU A 1 95 ? 6.531 -1.426 12.187 1.00 94.38 95 GLU A CA 1
ATOM 761 C C . GLU A 1 95 ? 5.216 -2.190 12.412 1.00 94.38 95 GLU A C 1
ATOM 763 O O . GLU A 1 95 ? 4.612 -2.074 13.479 1.00 94.38 95 GLU A O 1
ATOM 768 N N . LEU A 1 96 ? 4.775 -3.029 11.464 1.00 95.00 96 LEU A N 1
ATOM 769 C CA . LEU A 1 96 ? 3.531 -3.802 11.615 1.00 95.00 96 LEU A CA 1
ATOM 770 C C . LEU A 1 96 ? 3.522 -4.720 12.853 1.00 95.00 96 LEU A C 1
ATOM 772 O O . LEU A 1 96 ? 2.525 -4.718 13.581 1.00 95.00 96 LEU A O 1
ATOM 776 N N . PRO A 1 97 ? 4.576 -5.513 13.132 1.00 93.38 97 PRO A N 1
ATOM 777 C CA . PRO A 1 97 ? 4.647 -6.325 14.343 1.00 93.38 97 PRO A CA 1
ATOM 778 C C . PRO A 1 97 ? 4.646 -5.489 15.620 1.00 93.38 97 PRO A C 1
ATOM 780 O O . PRO A 1 97 ? 3.995 -5.884 16.584 1.00 93.38 97 PRO A O 1
ATOM 783 N N . GLN A 1 98 ? 5.328 -4.340 15.623 1.00 93.44 98 GLN A N 1
ATOM 784 C CA . GLN A 1 98 ? 5.360 -3.434 16.774 1.00 93.44 98 GLN A CA 1
ATOM 785 C C . GLN A 1 98 ? 3.960 -2.886 17.073 1.00 93.44 98 GLN A C 1
ATOM 787 O O . GLN A 1 98 ? 3.462 -3.058 18.184 1.00 93.44 98 GLN A O 1
ATOM 792 N N . ALA A 1 99 ? 3.268 -2.356 16.062 1.00 92.31 99 ALA A N 1
ATOM 793 C CA . ALA A 1 99 ? 1.896 -1.870 16.200 1.00 92.31 99 ALA A CA 1
ATOM 794 C C . ALA A 1 99 ? 0.919 -2.985 16.620 1.00 92.31 99 ALA A C 1
ATOM 796 O O . ALA A 1 99 ? 0.011 -2.772 17.427 1.00 92.31 99 ALA A O 1
ATOM 797 N N . ARG A 1 100 ? 1.108 -4.206 16.101 1.00 94.94 100 ARG A N 1
ATOM 798 C CA . ARG A 1 100 ? 0.301 -5.372 16.487 1.00 94.94 100 ARG A CA 1
ATOM 799 C C . ARG A 1 100 ? 0.529 -5.768 17.945 1.00 94.94 100 ARG A C 1
ATOM 801 O O . ARG A 1 100 ? -0.431 -6.135 18.628 1.00 94.94 100 ARG A O 1
ATOM 808 N N . GLU A 1 101 ? 1.768 -5.727 18.413 1.00 94.44 101 GLU A N 1
ATOM 809 C CA . GLU A 1 101 ? 2.117 -6.040 19.796 1.00 94.44 101 GLU A CA 1
ATOM 810 C C . GLU A 1 101 ? 1.545 -4.987 20.753 1.00 94.44 101 GLU A C 1
ATOM 812 O O . GLU A 1 101 ? 0.872 -5.348 21.718 1.00 94.44 101 GLU A O 1
ATOM 817 N N . GLU A 1 102 ? 1.678 -3.696 20.436 1.00 93.31 102 GLU A N 1
ATOM 818 C CA . GLU A 1 102 ? 1.059 -2.604 21.202 1.00 93.31 102 GLU A CA 1
ATOM 819 C C . GLU A 1 102 ? -0.461 -2.764 21.304 1.00 93.31 102 GLU A C 1
ATOM 821 O O . GLU A 1 102 ? -1.035 -2.673 22.393 1.00 93.31 102 GLU A O 1
ATOM 826 N N . LEU A 1 103 ? -1.124 -3.080 20.187 1.00 92.94 103 LEU A N 1
ATOM 827 C CA . LEU A 1 103 ? -2.560 -3.342 20.169 1.00 92.94 103 LEU A CA 1
ATOM 828 C C . LEU A 1 103 ? -2.920 -4.569 21.022 1.00 92.94 103 LEU A C 1
ATOM 830 O O . LEU A 1 103 ? -3.931 -4.571 21.728 1.00 92.94 103 LEU A O 1
ATOM 834 N N . THR A 1 104 ? -2.097 -5.616 20.988 1.00 91.88 104 THR A N 1
ATOM 835 C CA . THR A 1 104 ? -2.296 -6.826 21.799 1.00 91.88 104 THR A CA 1
ATOM 836 C C . THR A 1 104 ? -2.158 -6.512 23.290 1.00 91.88 104 THR A C 1
ATOM 838 O O . THR A 1 104 ? -3.005 -6.919 24.091 1.00 91.88 104 THR A O 1
ATOM 841 N N . GLN A 1 105 ? -1.156 -5.721 23.673 1.00 93.06 105 GLN A N 1
ATOM 842 C CA . GLN A 1 105 ? -0.956 -5.267 25.049 1.00 93.06 105 GLN A CA 1
ATOM 843 C C . GLN A 1 105 ? -2.096 -4.356 25.520 1.00 93.06 105 GLN A C 1
ATOM 845 O O . GLN A 1 105 ? -2.619 -4.538 26.625 1.00 93.06 105 GLN A O 1
ATOM 850 N N . ALA A 1 106 ? -2.550 -3.423 24.682 1.00 91.25 106 ALA A N 1
ATOM 851 C CA . ALA A 1 106 ? -3.688 -2.558 24.982 1.00 91.25 106 ALA A CA 1
ATOM 852 C C . ALA A 1 106 ? -4.956 -3.380 25.262 1.00 91.25 106 ALA A C 1
ATOM 854 O O . ALA A 1 106 ? -5.596 -3.176 26.298 1.00 91.25 106 ALA A O 1
ATOM 855 N N . HIS A 1 107 ? -5.267 -4.373 24.423 1.00 88.50 107 HIS A N 1
ATOM 856 C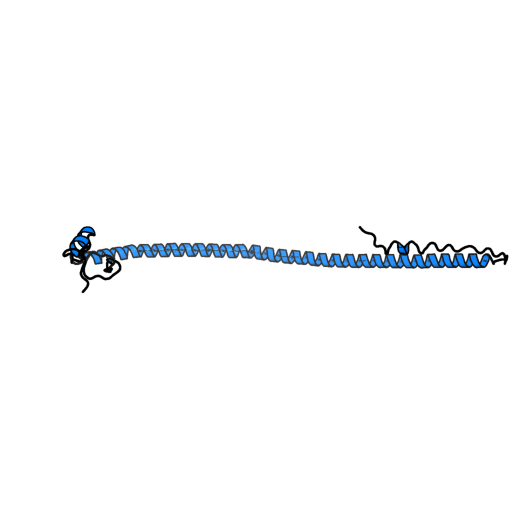 CA . HIS A 1 107 ? -6.397 -5.277 24.654 1.00 88.50 107 HIS A CA 1
ATOM 857 C C . HIS A 1 107 ? -6.260 -6.073 25.956 1.00 88.50 107 HIS A C 1
ATOM 859 O O . HIS A 1 107 ? -7.218 -6.151 26.726 1.00 88.50 107 HIS A O 1
ATOM 865 N N . GLN A 1 108 ? -5.077 -6.618 26.254 1.00 87.44 108 GLN A N 1
ATOM 866 C CA . GLN A 1 108 ? -4.849 -7.347 27.506 1.00 87.44 108 GLN A CA 1
ATOM 867 C C . GLN A 1 108 ? -5.025 -6.451 28.738 1.00 87.44 108 GLN A C 1
ATOM 869 O O . GLN A 1 108 ? -5.621 -6.872 29.729 1.00 87.44 108 GLN A O 1
ATOM 874 N N . THR A 1 109 ? -4.534 -5.208 28.705 1.00 85.62 109 THR A N 1
ATOM 875 C CA . THR A 1 109 ? -4.723 -4.272 29.828 1.00 85.62 109 THR A CA 1
ATOM 876 C C . THR A 1 109 ? -6.175 -3.824 29.965 1.00 85.62 109 THR A C 1
ATOM 878 O O . THR A 1 109 ? -6.659 -3.689 31.086 1.00 85.62 109 THR A O 1
ATOM 881 N N . ALA A 1 110 ? -6.897 -3.6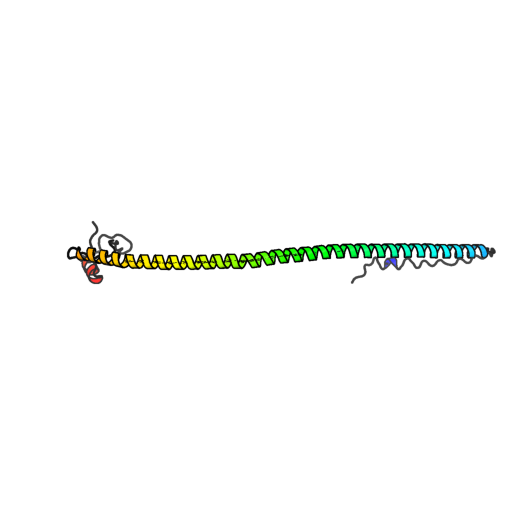31 28.860 1.00 84.56 110 ALA A N 1
ATOM 882 C CA . ALA A 1 110 ? -8.322 -3.321 28.885 1.00 84.56 110 ALA A CA 1
ATOM 883 C C . ALA A 1 110 ? -9.147 -4.479 29.471 1.00 84.56 110 ALA A C 1
ATOM 885 O O . ALA A 1 110 ? -9.991 -4.238 30.331 1.00 84.56 110 ALA A O 1
ATOM 886 N N . ALA A 1 111 ? -8.845 -5.726 29.094 1.00 81.31 111 ALA A N 1
ATOM 887 C CA . ALA A 1 111 ? -9.473 -6.914 29.673 1.00 81.31 111 ALA A CA 1
ATOM 888 C C . ALA A 1 111 ? -9.204 -7.021 31.184 1.00 81.31 111 ALA A C 1
ATOM 890 O O . ALA A 1 111 ? -10.132 -7.208 31.966 1.00 81.31 111 ALA A O 1
ATOM 891 N N . ARG A 1 112 ? -7.957 -6.784 31.621 1.00 75.88 112 ARG A N 1
ATOM 892 C CA . ARG A 1 112 ? -7.611 -6.739 33.054 1.00 75.88 112 ARG A CA 1
ATOM 893 C C . ARG A 1 112 ? -8.392 -5.662 33.811 1.00 75.88 112 ARG A C 1
ATOM 895 O O . ARG A 1 112 ? -8.914 -5.944 34.884 1.00 75.88 112 ARG A O 1
ATOM 902 N N . ARG A 1 113 ? -8.530 -4.456 33.243 1.00 75.44 113 ARG A N 1
ATOM 903 C CA . ARG A 1 113 ? -9.335 -3.374 33.843 1.00 75.44 113 ARG A CA 1
ATOM 904 C C . ARG A 1 113 ? -10.816 -3.734 33.923 1.00 75.44 113 ARG A C 1
ATOM 906 O O . ARG A 1 113 ? -11.465 -3.397 34.908 1.00 75.44 113 ARG A O 1
ATOM 913 N N . HIS A 1 114 ? -11.349 -4.413 32.911 1.00 74.38 114 HIS A N 1
ATOM 914 C CA . HIS A 1 114 ? -12.734 -4.870 32.908 1.00 74.38 114 HIS A CA 1
ATOM 915 C C . HIS A 1 114 ? -12.986 -5.925 33.998 1.00 74.38 114 HIS A C 1
ATOM 917 O O . HIS A 1 114 ? -13.968 -5.828 34.736 1.00 74.38 114 HIS A O 1
ATOM 923 N N . ASP A 1 115 ? -12.070 -6.880 34.167 1.00 67.06 115 ASP A N 1
ATOM 924 C CA . ASP A 1 115 ? -12.149 -7.896 35.223 1.00 67.06 115 ASP A CA 1
ATOM 925 C C . ASP A 1 115 ? -12.003 -7.289 36.624 1.00 67.06 115 ASP A C 1
ATOM 927 O O . ASP A 1 115 ? -12.714 -7.671 37.554 1.00 67.06 115 ASP A O 1
ATOM 931 N N . GLU A 1 116 ? -11.097 -6.328 36.798 1.00 66.44 116 GLU A N 1
ATOM 932 C CA . GLU A 1 116 ? -10.926 -5.600 38.059 1.00 66.44 116 GLU A CA 1
ATOM 933 C C . GLU A 1 116 ? -12.143 -4.733 38.392 1.00 66.44 116 GLU A C 1
ATOM 935 O O . GLU A 1 116 ? -12.603 -4.732 39.536 1.00 66.44 116 GLU A O 1
ATOM 940 N N . SER A 1 117 ? -12.702 -4.041 37.397 1.00 67.25 117 SER A N 1
ATOM 941 C CA . SER A 1 117 ? -13.935 -3.264 37.544 1.00 67.25 117 SER A CA 1
ATOM 942 C C . SER A 1 117 ? -15.108 -4.166 37.933 1.00 67.25 117 SER A C 1
ATOM 944 O O . SER A 1 117 ? -15.814 -3.871 38.898 1.00 67.25 117 SER A O 1
ATOM 946 N N . SER A 1 118 ? -15.242 -5.319 37.273 1.00 64.81 118 SER A N 1
ATOM 947 C CA . SER A 1 118 ? -16.266 -6.319 37.588 1.00 64.81 118 SER A CA 1
ATOM 948 C C . SER A 1 118 ? -16.092 -6.892 39.000 1.00 64.81 118 SER A C 1
ATOM 950 O O . SER A 1 118 ? -17.058 -6.980 39.754 1.00 64.81 118 SER A O 1
ATOM 952 N N . ARG A 1 119 ? -14.861 -7.205 39.428 1.00 64.31 119 ARG A N 1
ATOM 953 C CA . ARG A 1 119 ? -14.588 -7.654 40.809 1.00 64.31 119 ARG A CA 1
ATOM 954 C C . ARG A 1 119 ? -14.921 -6.595 41.859 1.00 64.31 119 ARG A C 1
ATOM 956 O O . ARG A 1 119 ? -15.433 -6.938 42.923 1.00 64.31 119 ARG A O 1
ATOM 963 N N . ASN A 1 120 ? -14.628 -5.325 41.586 1.00 63.47 120 ASN A N 1
ATOM 964 C CA . ASN A 1 120 ? -14.955 -4.232 42.503 1.00 63.47 120 ASN A CA 1
ATOM 965 C C . ASN A 1 120 ? -16.469 -3.997 42.590 1.00 63.47 120 ASN A C 1
ATOM 967 O O . ASN A 1 120 ? -16.978 -3.748 43.682 1.00 63.47 120 ASN A O 1
ATOM 971 N N . HIS A 1 121 ? -17.194 -4.141 41.478 1.00 61.19 121 HIS A N 1
ATOM 972 C CA . HIS A 1 121 ? -18.654 -4.077 41.471 1.00 61.19 121 HIS A CA 1
ATOM 973 C C . HIS A 1 121 ? -19.282 -5.183 42.336 1.00 61.19 121 HIS A C 1
ATOM 975 O O . HIS A 1 121 ? -20.124 -4.884 43.179 1.00 61.19 121 HIS A O 1
ATOM 981 N N . ILE A 1 122 ? -18.802 -6.427 42.212 1.00 61.78 122 ILE A N 1
ATOM 982 C CA . ILE A 1 122 ? -19.301 -7.576 42.991 1.00 61.78 122 ILE A CA 1
ATOM 983 C C . ILE A 1 122 ? -19.072 -7.391 44.502 1.00 61.78 122 ILE A C 1
ATOM 985 O O . ILE A 1 122 ? -19.955 -7.702 45.297 1.00 61.78 122 ILE A O 1
ATOM 989 N N . ARG A 1 123 ? -17.932 -6.829 44.939 1.00 60.06 123 ARG A N 1
ATOM 990 C CA . ARG A 1 123 ? -17.727 -6.517 46.374 1.00 60.06 123 ARG A CA 1
ATOM 991 C C . ARG A 1 123 ? -18.739 -5.505 46.903 1.00 60.06 123 ARG A C 1
ATOM 993 O O . ARG A 1 123 ? -19.220 -5.650 48.022 1.00 60.06 123 ARG A O 1
ATOM 1000 N N . ASN A 1 124 ? -19.062 -4.494 46.103 1.00 68.94 124 ASN A N 1
ATOM 1001 C CA . ASN A 1 124 ? -20.043 -3.486 46.488 1.00 68.94 124 ASN A CA 1
ATOM 1002 C C . ASN A 1 124 ? -21.463 -4.075 46.550 1.00 68.94 124 ASN A C 1
ATOM 1004 O O . ASN A 1 124 ? -22.304 -3.590 47.297 1.00 68.94 124 ASN A O 1
ATOM 1008 N N . GLU A 1 125 ? -21.734 -5.149 45.809 1.00 73.31 125 GLU A N 1
ATOM 1009 C CA . GLU A 1 125 ? -23.022 -5.848 45.803 1.00 73.31 125 GLU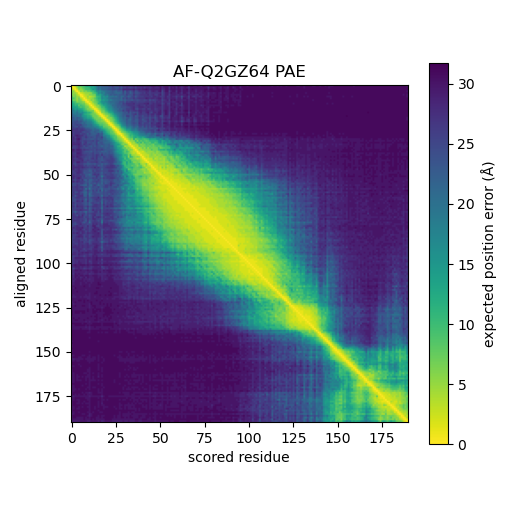 A CA 1
ATOM 1010 C C . GLU A 1 125 ? -23.358 -6.475 47.173 1.00 73.31 125 GLU A C 1
ATOM 1012 O O . GLU A 1 125 ? -24.511 -6.434 47.608 1.00 73.31 125 GLU A O 1
ATOM 1017 N N . GLU A 1 126 ? -22.358 -6.967 47.917 1.00 74.50 126 GLU A N 1
ATOM 1018 C CA . GLU A 1 126 ? -22.537 -7.438 49.301 1.00 74.50 126 GLU A CA 1
ATOM 1019 C C . GLU A 1 126 ? -22.887 -6.299 50.268 1.00 74.50 126 GLU A C 1
ATOM 1021 O O . GLU A 1 126 ? -23.714 -6.472 51.168 1.00 74.50 126 GLU A O 1
ATOM 1026 N N . GLU A 1 127 ? -22.274 -5.127 50.090 1.00 73.56 127 GLU A N 1
ATOM 1027 C CA . GLU A 1 127 ? -22.581 -3.930 50.878 1.00 73.56 127 GLU A CA 1
ATOM 1028 C C . GLU A 1 127 ? -23.976 -3.393 50.544 1.00 73.56 127 GLU A C 1
ATOM 1030 O O . GLU A 1 127 ? -24.761 -3.115 51.451 1.00 73.56 127 GLU A O 1
ATOM 1035 N N . VAL A 1 128 ? -24.341 -3.351 49.259 1.00 76.75 128 VAL A N 1
ATOM 1036 C CA . VAL A 1 128 ? -25.688 -2.990 48.790 1.00 76.75 128 VAL A CA 1
ATOM 1037 C C . VAL A 1 128 ? -26.737 -3.948 49.354 1.00 76.75 128 VAL A C 1
ATOM 1039 O O . VAL A 1 128 ? -27.798 -3.499 49.793 1.00 76.75 128 VAL A O 1
A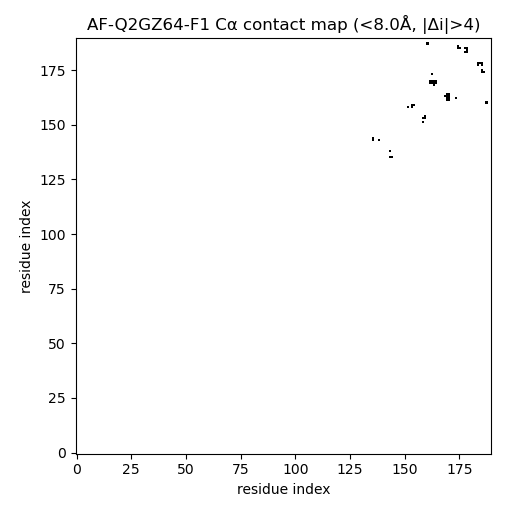TOM 1042 N N . LYS A 1 129 ? -26.446 -5.253 49.415 1.00 79.31 129 LYS A N 1
ATOM 1043 C CA . LYS A 1 129 ? -27.343 -6.250 50.015 1.00 79.31 129 LYS A CA 1
ATOM 1044 C C . LYS A 1 129 ? -27.533 -6.019 51.516 1.00 79.31 129 LYS A C 1
ATOM 1046 O O . LYS A 1 129 ? -28.668 -5.971 51.975 1.00 79.31 129 LYS A O 1
ATOM 1051 N N . LYS A 1 130 ? -26.454 -5.767 52.267 1.00 80.62 130 LYS A N 1
ATOM 1052 C CA . LYS A 1 130 ? -26.538 -5.423 53.701 1.00 80.62 130 LYS A CA 1
ATOM 1053 C C . LYS A 1 130 ? -27.319 -4.129 53.940 1.00 80.62 130 LYS A C 1
ATOM 1055 O O . LYS A 1 130 ? -28.123 -4.065 54.865 1.00 80.62 130 LYS A O 1
ATOM 1060 N N . ILE A 1 131 ? -27.116 -3.104 53.109 1.00 74.62 131 ILE A N 1
ATOM 1061 C CA . ILE A 1 131 ? -27.870 -1.844 53.190 1.00 74.62 131 ILE A CA 1
ATOM 1062 C C . ILE A 1 131 ? -29.356 -2.100 52.923 1.00 74.62 131 ILE A C 1
ATOM 1064 O O . ILE A 1 131 ? -30.197 -1.602 53.671 1.00 74.62 131 ILE A O 1
ATOM 1068 N N . LYS A 1 132 ? -29.685 -2.907 51.909 1.00 80.06 132 LYS A N 1
ATOM 1069 C CA . LYS A 1 132 ? -31.065 -3.301 51.606 1.00 80.06 132 LYS A CA 1
ATOM 1070 C C . LYS A 1 132 ? -31.721 -4.010 52.792 1.00 80.06 132 LYS A C 1
ATOM 1072 O O . LYS A 1 132 ? -32.806 -3.600 53.193 1.00 80.06 132 LYS A O 1
ATOM 1077 N N . ASP A 1 133 ? -31.044 -4.987 53.391 1.00 78.88 133 ASP A N 1
ATOM 1078 C CA . ASP A 1 133 ? -31.559 -5.745 54.537 1.00 78.88 133 ASP A CA 1
ATOM 1079 C C . ASP A 1 133 ? -31.775 -4.842 55.767 1.00 78.88 133 ASP A C 1
ATOM 1081 O O . ASP A 1 133 ? -32.790 -4.947 56.451 1.00 78.88 133 ASP A O 1
ATOM 1085 N N . ILE A 1 134 ? -30.864 -3.896 56.036 1.00 76.50 134 ILE A N 1
ATOM 1086 C CA . ILE A 1 134 ? -31.003 -2.924 57.137 1.00 76.50 134 ILE A CA 1
ATOM 1087 C C . ILE A 1 134 ? -32.166 -1.958 56.885 1.00 76.50 134 ILE A C 1
ATOM 1089 O O . ILE A 1 134 ? -32.894 -1.616 57.819 1.00 76.50 134 ILE A O 1
ATOM 1093 N N . VAL A 1 135 ? -32.347 -1.501 55.643 1.00 72.38 135 VAL A N 1
ATOM 1094 C CA . VAL A 1 135 ? -33.482 -0.648 55.258 1.00 72.38 135 VAL A CA 1
ATOM 1095 C C . VAL A 1 135 ? -34.793 -1.414 55.408 1.00 72.38 135 VAL A C 1
ATOM 1097 O O . VAL A 1 135 ? -35.755 -0.857 55.924 1.00 72.38 135 VAL A O 1
ATOM 1100 N N . GLU A 1 136 ? -34.831 -2.685 55.015 1.00 68.00 136 GLU A N 1
ATOM 1101 C CA . GLU A 1 136 ? -36.012 -3.543 55.121 1.00 68.00 136 GLU A CA 1
ATOM 1102 C C . GLU A 1 136 ? -36.336 -3.917 56.577 1.00 68.00 136 GLU A C 1
ATOM 1104 O O . GLU A 1 136 ? -37.496 -3.875 56.974 1.00 68.00 136 GLU A O 1
ATOM 1109 N N . ALA A 1 137 ? -35.331 -4.153 57.423 1.00 71.81 137 ALA A N 1
ATOM 1110 C CA . ALA A 1 137 ? -35.516 -4.403 58.856 1.00 71.81 137 ALA A CA 1
ATOM 1111 C C . ALA A 1 137 ? -35.950 -3.154 59.646 1.00 71.81 137 ALA A C 1
ATOM 1113 O O . ALA A 1 137 ? -36.622 -3.266 60.670 1.00 71.81 137 ALA A O 1
ATOM 1114 N N . LYS A 1 138 ? -35.572 -1.955 59.184 1.00 65.81 138 LYS A N 1
ATOM 1115 C CA . LYS A 1 138 ? -35.994 -0.673 59.778 1.00 65.81 138 LYS A CA 1
ATOM 1116 C C . LYS A 1 138 ? -37.329 -0.165 59.236 1.00 65.81 138 LYS A C 1
ATOM 1118 O O . LYS A 1 138 ? -37.754 0.928 59.617 1.00 65.81 138 LYS A O 1
ATOM 1123 N N . LYS A 1 139 ? -37.996 -0.916 58.357 1.00 53.91 139 LYS A N 1
ATOM 1124 C CA . LYS A 1 139 ? -39.310 -0.533 57.851 1.00 53.91 139 LYS A CA 1
ATOM 1125 C C . LYS A 1 139 ? -40.399 -0.751 58.892 1.00 53.91 139 LYS A C 1
ATOM 1127 O O . LYS A 1 139 ? -40.506 -1.799 59.519 1.00 53.91 139 LYS A O 1
ATOM 1132 N N . THR A 1 140 ? -41.236 0.269 59.040 1.00 48.94 140 THR A N 1
ATOM 1133 C CA . THR A 1 140 ? -42.495 0.221 59.783 1.00 48.94 140 THR A CA 1
ATOM 1134 C C . THR A 1 140 ? -43.407 -0.848 59.158 1.00 48.94 140 THR A C 1
ATOM 1136 O O . THR A 1 140 ? -43.438 -0.942 57.925 1.00 48.94 140 THR A O 1
ATOM 1139 N N . PRO A 1 141 ? -44.157 -1.643 59.949 1.00 43.53 141 PRO A N 1
ATOM 1140 C CA . PRO A 1 141 ? -45.076 -2.647 59.411 1.00 43.53 141 PRO A CA 1
ATOM 1141 C C . PRO A 1 141 ? -46.015 -2.022 58.368 1.00 43.53 141 PRO A C 1
ATOM 1143 O O . PRO A 1 141 ? -46.758 -1.097 58.684 1.00 43.53 141 PRO A O 1
ATOM 1146 N N . GLY A 1 142 ? -45.924 -2.482 57.115 1.00 48.81 142 GLY A N 1
ATOM 1147 C CA . GLY A 1 142 ? -46.676 -1.940 55.972 1.00 48.81 142 GLY A CA 1
ATOM 1148 C C . GLY A 1 142 ? -45.837 -1.244 54.891 1.00 48.81 142 GLY A C 1
ATOM 1149 O O . GLY A 1 142 ? -46.345 -1.005 53.799 1.00 48.81 142 GLY A O 1
ATOM 1150 N N . ALA A 1 143 ? -44.550 -0.966 55.118 1.00 44.62 143 ALA A N 1
ATOM 1151 C CA . ALA A 1 143 ? -43.680 -0.422 54.075 1.00 44.62 143 ALA A CA 1
ATOM 1152 C C . ALA A 1 143 ? -43.021 -1.554 53.260 1.00 44.62 143 ALA A C 1
ATOM 1154 O O . ALA A 1 143 ? -42.249 -2.348 53.788 1.00 44.62 143 ALA A O 1
ATOM 1155 N N . ARG A 1 144 ? -43.271 -1.608 51.947 1.00 49.56 144 ARG A N 1
ATOM 1156 C CA . ARG A 1 144 ? -42.518 -2.439 50.980 1.00 49.56 144 ARG A CA 1
ATOM 1157 C C . ARG A 1 144 ? -41.496 -1.553 50.262 1.00 49.56 144 ARG A C 1
ATOM 1159 O O . ARG A 1 144 ? -41.756 -0.369 50.070 1.00 49.56 144 ARG A O 1
ATOM 1166 N N . VAL A 1 145 ? -40.280 -2.033 49.963 1.00 52.81 145 VAL A N 1
ATOM 1167 C CA . VAL A 1 145 ? -39.322 -1.297 49.097 1.00 52.81 145 VAL A CA 1
ATOM 1168 C C . VAL A 1 145 ? -39.708 -1.596 47.655 1.00 52.81 145 VAL A C 1
ATOM 1170 O O . VAL A 1 145 ? -39.395 -2.670 47.151 1.00 52.81 145 VAL A O 1
ATOM 1173 N N . LEU A 1 146 ? -40.411 -0.676 46.999 1.00 52.19 146 LEU A N 1
ATOM 1174 C CA . LEU A 1 146 ? -40.825 -0.832 45.608 1.00 52.19 146 LEU A CA 1
ATOM 1175 C C . LEU A 1 146 ? -40.689 0.513 44.902 1.00 52.19 146 LEU A C 1
ATOM 1177 O O . LEU A 1 146 ? -41.600 1.324 44.971 1.00 52.19 146 LEU A O 1
ATOM 1181 N N . ARG A 1 147 ? -39.542 0.697 44.224 1.00 58.12 147 ARG A N 1
ATOM 1182 C CA . ARG A 1 147 ? -39.307 1.651 43.119 1.00 58.12 147 ARG A CA 1
ATOM 1183 C C . ARG A 1 147 ? -40.223 2.880 43.193 1.00 58.12 147 ARG A C 1
ATOM 1185 O O . ARG A 1 147 ? -41.188 2.980 42.445 1.00 58.12 147 ARG A O 1
ATOM 1192 N N . ASP A 1 148 ? -39.912 3.744 44.151 1.00 55.28 148 ASP A N 1
ATOM 1193 C CA . ASP A 1 148 ? -40.808 4.690 44.823 1.00 55.28 148 ASP A CA 1
ATOM 1194 C C . ASP A 1 148 ? -41.437 5.791 43.934 1.00 55.28 148 ASP A C 1
ATOM 1196 O O . ASP A 1 148 ? -41.169 6.974 44.139 1.00 55.28 148 ASP A O 1
ATOM 1200 N N . GLN A 1 149 ? -42.289 5.458 42.956 1.00 52.62 149 GLN A N 1
ATOM 1201 C CA . GLN A 1 149 ? -43.130 6.446 42.259 1.00 52.62 149 GLN A CA 1
ATOM 1202 C C . GLN A 1 149 ? -44.542 5.913 41.974 1.00 52.62 149 GLN A C 1
ATOM 1204 O O . GLN A 1 149 ? -44.723 4.879 41.333 1.00 52.62 149 GLN A O 1
ATOM 1209 N N . LEU A 1 150 ? -45.551 6.664 42.433 1.00 51.88 150 LEU A N 1
ATOM 1210 C CA . LEU A 1 150 ? -46.954 6.488 42.061 1.00 51.88 150 LEU A CA 1
ATOM 1211 C C . LEU A 1 150 ? -47.144 7.028 40.638 1.00 51.88 150 LEU A C 1
ATOM 1213 O O . LEU A 1 150 ? -47.095 8.239 40.419 1.00 51.88 150 LEU A O 1
ATOM 1217 N N . TYR A 1 151 ? -47.340 6.143 39.664 1.00 49.91 151 TYR A N 1
ATOM 1218 C CA . TYR A 1 151 ? -47.634 6.559 38.295 1.00 49.91 151 TYR A CA 1
ATOM 1219 C C . TYR A 1 151 ? -49.135 6.837 38.136 1.00 49.91 151 TYR A C 1
ATOM 1221 O O . TYR A 1 151 ? -49.949 6.022 38.575 1.00 49.91 151 TYR A O 1
ATOM 1229 N N . PRO A 1 152 ? -49.532 7.954 37.498 1.00 55.50 152 PRO A N 1
ATOM 1230 C CA . PRO A 1 152 ? -50.934 8.205 37.202 1.00 55.50 152 PRO A CA 1
ATOM 1231 C C . PRO A 1 152 ? -51.443 7.143 36.222 1.00 55.50 152 PRO A C 1
ATOM 1233 O O . PRO A 1 152 ? -50.974 7.051 35.084 1.00 55.50 152 PRO A O 1
ATOM 1236 N N . VAL A 1 153 ? -52.404 6.337 36.670 1.00 57.31 153 VAL A N 1
ATOM 1237 C CA . VAL A 1 153 ? -53.101 5.375 35.814 1.00 57.31 153 VAL A CA 1
ATOM 1238 C C . VAL A 1 153 ? -54.004 6.163 34.870 1.00 57.31 153 VAL A C 1
ATOM 1240 O O . VAL A 1 153 ? -54.900 6.888 35.303 1.00 57.31 153 VAL A O 1
ATOM 1243 N N . LYS A 1 154 ? -53.740 6.063 33.567 1.00 54.28 154 LYS A N 1
ATOM 1244 C CA . LYS A 1 154 ? -54.544 6.719 32.533 1.00 54.28 154 LYS A CA 1
ATOM 1245 C C . LYS A 1 154 ? -55.745 5.842 32.204 1.00 54.28 154 LYS A C 1
ATOM 1247 O O . LYS A 1 154 ? -55.570 4.745 31.686 1.00 54.28 154 LYS A O 1
ATOM 1252 N N . VAL A 1 155 ? -56.945 6.356 32.440 1.00 53.88 155 VAL A N 1
ATOM 1253 C CA . VAL A 1 155 ? -58.197 5.770 31.944 1.00 53.88 155 VAL A CA 1
ATOM 1254 C C . VAL A 1 155 ? -58.655 6.640 30.770 1.00 53.88 155 VAL A C 1
ATOM 1256 O O . VAL A 1 155 ? -58.772 7.855 30.913 1.00 53.88 155 VAL A O 1
ATOM 1259 N N . ASP A 1 156 ? -58.818 6.056 29.581 1.00 53.00 156 ASP A N 1
ATOM 1260 C CA . ASP A 1 156 ? -59.195 6.755 28.335 1.00 53.00 156 ASP A CA 1
ATOM 1261 C C . ASP A 1 156 ? -58.300 7.944 27.931 1.00 53.00 156 ASP A C 1
ATOM 1263 O O . ASP A 1 156 ? -58.769 8.927 27.357 1.00 53.00 156 ASP A O 1
ATOM 1267 N N . ASN A 1 157 ? -56.995 7.882 28.217 1.00 52.59 157 ASN A N 1
ATOM 1268 C CA . ASN A 1 157 ? -56.019 8.921 27.848 1.00 52.59 157 ASN A CA 1
ATOM 1269 C C . ASN A 1 157 ? -56.277 10.328 28.439 1.00 52.59 157 ASN A C 1
ATOM 1271 O O . ASN A 1 157 ? -55.624 11.291 28.030 1.00 52.59 157 ASN A O 1
ATOM 1275 N N . VAL A 1 158 ? -57.163 10.454 29.431 1.00 49.12 158 VAL A N 1
ATOM 1276 C CA . VAL A 1 158 ? -57.464 11.711 30.132 1.00 49.12 158 VAL A CA 1
ATOM 1277 C C . VAL A 1 158 ? -57.311 11.490 31.637 1.00 49.12 158 VAL A C 1
ATOM 1279 O O . VAL A 1 158 ? -57.717 10.458 32.164 1.00 49.12 158 VAL A O 1
ATOM 1282 N N . ASN A 1 159 ? -56.747 12.464 32.355 1.00 55.47 159 ASN A N 1
ATOM 1283 C CA . ASN A 1 159 ? -56.670 12.434 33.819 1.00 55.47 159 ASN A CA 1
ATOM 1284 C C . ASN A 1 159 ? -58.083 12.626 34.412 1.00 55.47 159 ASN A C 1
ATOM 1286 O O . ASN A 1 159 ? -58.456 13.739 34.784 1.00 55.47 159 ASN A O 1
ATOM 1290 N N . ARG A 1 160 ? -58.910 11.573 34.431 1.00 55.56 160 ARG A N 1
ATOM 1291 C CA . ARG A 1 160 ? -60.280 11.617 34.964 1.00 55.56 160 ARG A CA 1
ATOM 1292 C C . ARG A 1 160 ? -60.279 11.278 36.454 1.00 55.56 160 ARG A C 1
ATOM 1294 O O . ARG A 1 160 ? -59.814 10.224 36.865 1.00 55.56 160 ARG A O 1
ATOM 1301 N N . THR A 1 161 ? -60.839 12.175 37.260 1.00 56.88 161 THR A N 1
ATOM 1302 C CA . THR A 1 161 ? -61.006 12.038 38.720 1.00 56.88 161 THR A CA 1
ATOM 1303 C C . THR A 1 161 ? -62.204 11.173 39.124 1.00 56.88 161 THR A C 1
ATOM 1305 O O . THR A 1 161 ? -62.471 11.018 40.317 1.00 56.88 161 THR A O 1
ATOM 1308 N N . VAL A 1 162 ? -62.935 10.617 38.153 1.00 58.56 162 VAL A N 1
ATOM 1309 C CA . VAL A 1 162 ? -64.102 9.764 38.376 1.00 58.56 162 VAL A CA 1
ATOM 1310 C C . VAL A 1 162 ? -64.205 8.710 37.269 1.00 58.56 162 VAL A C 1
ATOM 1312 O O . VAL A 1 162 ? -63.990 9.017 36.095 1.00 58.56 162 VAL A O 1
ATOM 1315 N N . VAL A 1 163 ? -64.511 7.469 37.650 1.00 60.94 163 VAL A N 1
ATOM 1316 C CA . VAL A 1 163 ? -64.778 6.357 36.725 1.00 60.94 163 VAL A CA 1
ATOM 1317 C C . VAL A 1 163 ? -66.283 6.331 36.451 1.00 60.94 163 VAL A C 1
ATOM 1319 O O . VAL A 1 163 ? -67.085 6.354 37.388 1.00 60.94 163 VAL A O 1
ATOM 1322 N N . ILE A 1 164 ? -66.662 6.359 35.173 1.00 65.44 164 ILE A N 1
ATOM 1323 C CA . ILE A 1 164 ? -68.049 6.489 34.708 1.00 65.44 164 ILE A CA 1
ATOM 1324 C C . ILE A 1 164 ? -68.399 5.245 33.890 1.00 65.44 164 ILE A C 1
ATOM 1326 O O . ILE A 1 164 ? -67.575 4.792 33.099 1.00 65.44 164 ILE A O 1
ATOM 1330 N N . ASP A 1 165 ? -69.600 4.704 34.080 1.00 64.19 165 ASP A N 1
ATOM 1331 C CA . ASP A 1 165 ? -70.101 3.576 33.292 1.00 64.19 165 ASP A CA 1
ATOM 1332 C C . ASP A 1 165 ? -70.554 4.003 31.878 1.00 64.19 165 ASP A C 1
ATOM 1334 O O . ASP A 1 165 ? -70.712 5.193 31.593 1.00 64.19 165 ASP A O 1
ATOM 1338 N N . HIS A 1 166 ? -70.844 3.042 30.999 1.00 66.69 166 HIS A N 1
ATOM 1339 C CA . HIS A 1 166 ? -71.372 3.266 29.644 1.00 66.69 166 HIS A CA 1
ATOM 1340 C C . HIS A 1 166 ? -72.681 4.088 29.608 1.00 66.69 166 HIS A C 1
ATOM 1342 O O . HIS A 1 166 ? -72.993 4.710 28.593 1.00 66.69 166 HIS A O 1
ATOM 1348 N N . GLU A 1 167 ? -73.409 4.163 30.726 1.00 65.50 167 GLU A N 1
ATOM 1349 C CA . GLU A 1 167 ? -74.615 4.987 30.909 1.00 65.50 167 GLU A CA 1
ATOM 1350 C C . GLU A 1 167 ? -74.349 6.401 31.460 1.00 65.50 167 GLU A C 1
ATOM 1352 O O . GLU A 1 167 ? -75.288 7.135 31.777 1.00 65.50 167 GLU A O 1
ATOM 1357 N N . GLY A 1 168 ? -73.088 6.806 31.628 1.00 60.81 168 GLY A N 1
ATOM 1358 C CA . GLY A 1 168 ? -72.753 8.145 32.121 1.00 60.81 168 GLY A CA 1
ATOM 1359 C C . GLY A 1 168 ? -72.913 8.329 33.638 1.00 60.81 168 GLY A C 1
ATOM 1360 O O . GLY A 1 168 ? -72.876 9.460 34.123 1.00 60.81 168 GLY A O 1
ATOM 1361 N N . LYS A 1 169 ? -73.086 7.245 34.405 1.00 68.38 169 LYS A N 1
ATOM 1362 C CA . LYS A 1 169 ? -73.228 7.274 35.872 1.00 68.38 169 LYS A CA 1
ATOM 1363 C C . LYS A 1 169 ? -71.895 7.008 36.569 1.00 68.38 169 LYS A C 1
ATOM 1365 O O . LYS A 1 169 ? -71.094 6.204 36.104 1.00 68.38 169 LYS A O 1
ATOM 1370 N N . ILE A 1 170 ? -71.671 7.681 37.697 1.00 64.19 170 ILE A N 1
ATOM 1371 C CA . ILE A 1 170 ? -70.486 7.486 38.543 1.00 64.19 170 ILE A CA 1
ATOM 1372 C C . ILE A 1 170 ? -70.532 6.071 39.130 1.00 64.19 170 ILE A C 1
ATOM 1374 O O . ILE A 1 170 ? -71.531 5.717 39.753 1.00 64.19 170 ILE A O 1
ATOM 1378 N N . LEU A 1 171 ? -69.459 5.294 38.957 1.00 67.31 171 LEU A N 1
ATOM 1379 C CA . LEU A 1 171 ? -69.294 3.972 39.568 1.00 67.31 171 LEU A CA 1
ATOM 1380 C C . LEU A 1 171 ? -68.611 4.113 40.941 1.00 67.31 171 LEU A C 1
ATOM 1382 O O . LEU A 1 171 ? -67.388 4.294 41.002 1.00 67.31 171 LEU A O 1
ATOM 1386 N N . PRO A 1 172 ? -69.357 4.060 42.060 1.00 65.38 172 PRO A N 1
ATOM 1387 C CA . PRO A 1 172 ? -68.744 3.979 43.380 1.00 65.38 172 PRO A CA 1
ATOM 1388 C C . PRO A 1 172 ? -68.020 2.631 43.530 1.00 65.38 172 PRO A C 1
ATOM 1390 O O . PRO A 1 172 ? -68.551 1.598 43.138 1.00 65.38 172 PRO A O 1
ATOM 1393 N N . GLY A 1 173 ? -66.806 2.637 44.089 1.00 69.69 173 GLY A N 1
ATOM 1394 C CA . GLY A 1 173 ? -66.035 1.410 44.359 1.00 69.69 173 GLY A CA 1
ATOM 1395 C C . GLY A 1 173 ? -65.049 0.981 43.265 1.00 69.69 173 GLY A C 1
ATOM 1396 O O . GLY A 1 173 ? -64.316 0.018 43.458 1.00 69.69 173 GLY A O 1
ATOM 1397 N N . ALA A 1 174 ? -64.940 1.717 42.152 1.00 67.12 174 ALA A N 1
ATOM 1398 C CA . ALA A 1 174 ? -63.998 1.379 41.076 1.00 67.12 174 ALA A CA 1
ATOM 1399 C C . ALA A 1 174 ? -62.523 1.343 41.532 1.00 67.12 174 ALA A C 1
ATOM 1401 O O . ALA A 1 174 ? -61.747 0.524 41.053 1.0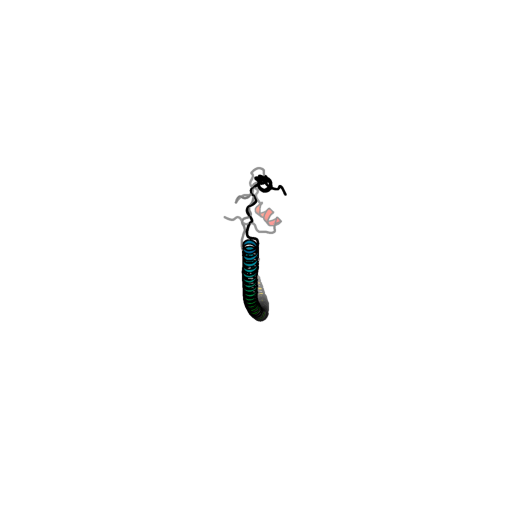0 67.12 174 ALA A O 1
ATOM 1402 N N . ALA A 1 175 ? -62.135 2.204 42.479 1.00 64.88 175 ALA A N 1
ATOM 1403 C CA . ALA A 1 175 ? -60.781 2.206 43.037 1.00 64.88 175 ALA A CA 1
ATOM 1404 C C . ALA A 1 175 ? -60.476 0.951 43.878 1.00 64.88 175 ALA A C 1
ATOM 1406 O O . ALA A 1 175 ? -59.327 0.525 43.934 1.00 64.88 175 ALA A O 1
ATOM 1407 N N . GLU A 1 176 ? -61.494 0.367 44.514 1.00 69.81 176 GLU A N 1
ATOM 1408 C CA . GLU A 1 176 ? -61.363 -0.826 45.355 1.00 69.81 176 GLU A CA 1
ATOM 1409 C C . GLU A 1 176 ? -61.321 -2.091 44.492 1.00 69.81 176 GLU A C 1
ATOM 1411 O O . GLU A 1 176 ? -60.391 -2.878 44.623 1.00 69.81 176 GLU A O 1
ATOM 1416 N N . ALA A 1 177 ? -62.228 -2.214 43.515 1.00 68.56 177 ALA A N 1
ATOM 1417 C CA . ALA A 1 177 ? -62.258 -3.351 42.591 1.00 68.56 177 ALA A CA 1
ATOM 1418 C C . ALA A 1 177 ? -60.984 -3.458 41.729 1.00 68.56 177 ALA A C 1
ATOM 1420 O O . ALA A 1 177 ? -60.399 -4.532 41.610 1.00 68.56 177 ALA A O 1
ATOM 1421 N N . LEU A 1 178 ? -60.510 -2.338 41.165 1.00 65.62 178 LEU A N 1
ATOM 1422 C CA . LEU A 1 178 ? -59.275 -2.325 40.368 1.00 65.62 178 LEU A CA 1
ATOM 1423 C C . LEU A 1 178 ? -58.021 -2.539 41.227 1.00 65.62 178 LEU A C 1
ATOM 1425 O O . LEU A 1 178 ? -57.018 -3.055 40.729 1.00 65.62 178 LEU A O 1
ATOM 1429 N N . GLY A 1 179 ? -58.074 -2.130 42.497 1.00 67.56 179 GLY A N 1
ATOM 1430 C CA . GLY A 1 179 ? -57.004 -2.358 43.459 1.00 67.56 179 GLY A CA 1
ATOM 1431 C C . GLY A 1 179 ? -56.904 -3.818 43.896 1.00 67.56 179 GLY A C 1
ATOM 1432 O O . GLY A 1 179 ? -55.798 -4.344 43.971 1.00 67.56 179 GLY A O 1
ATOM 1433 N N . GLU A 1 180 ? -58.041 -4.485 44.115 1.00 69.19 180 GLU A N 1
ATOM 1434 C CA . GLU A 1 180 ? -58.112 -5.915 44.445 1.00 69.19 180 GLU A CA 1
ATOM 1435 C C . GLU A 1 180 ? -57.638 -6.794 43.278 1.00 69.19 180 GLU A C 1
ATOM 1437 O O . GLU A 1 180 ? -56.832 -7.698 43.481 1.00 69.19 180 GLU A O 1
ATOM 1442 N N . GLU A 1 181 ? -58.059 -6.491 42.045 1.00 63.91 181 GLU A N 1
ATOM 1443 C CA . GLU A 1 181 ? -57.661 -7.256 40.853 1.00 63.91 181 GLU A CA 1
ATOM 1444 C C . GLU A 1 181 ? -56.145 -7.210 40.599 1.00 63.91 181 GLU A C 1
ATOM 1446 O O . GLU A 1 181 ? -55.549 -8.193 40.157 1.00 63.91 181 GLU A O 1
ATOM 1451 N N . ASN A 1 182 ? -55.512 -6.070 40.884 1.00 61.69 182 ASN A N 1
ATOM 1452 C CA . ASN A 1 182 ? -54.101 -5.833 40.577 1.00 61.69 182 ASN A CA 1
ATOM 1453 C C . ASN A 1 182 ? -53.189 -5.870 41.817 1.00 61.69 182 ASN A C 1
ATOM 1455 O O . ASN A 1 182 ? -51.994 -5.607 41.687 1.00 61.69 182 ASN A O 1
ATOM 1459 N N . ASP A 1 183 ? -53.732 -6.184 42.998 1.00 63.31 183 ASP A N 1
ATOM 1460 C CA . ASP A 1 183 ? -53.045 -6.174 44.301 1.00 63.31 183 ASP A CA 1
ATOM 1461 C C . ASP A 1 183 ? -52.270 -4.857 44.559 1.00 63.31 183 ASP A C 1
ATOM 1463 O O . ASP A 1 183 ? -51.130 -4.830 45.041 1.00 63.31 183 ASP A O 1
ATOM 1467 N N . VAL A 1 184 ? -52.885 -3.728 44.181 1.00 61.12 184 VAL A N 1
ATOM 1468 C CA . VAL A 1 184 ? -52.331 -2.369 44.312 1.00 61.12 184 VAL A CA 1
ATOM 1469 C C . VAL A 1 184 ? -53.289 -1.449 45.061 1.00 61.12 184 VAL A C 1
ATOM 1471 O O . VAL A 1 184 ? -54.495 -1.448 44.844 1.00 61.12 184 VAL A O 1
ATOM 1474 N N . GLN A 1 185 ? -52.750 -0.592 45.929 1.00 60.47 185 GLN A N 1
ATOM 1475 C CA . GLN A 1 185 ? -53.547 0.432 46.603 1.00 60.47 185 GLN A CA 1
ATOM 1476 C C . GLN A 1 185 ? -53.705 1.653 45.692 1.00 60.47 185 GLN A C 1
ATOM 1478 O O . GLN A 1 185 ? -52.752 2.399 45.463 1.00 60.47 185 GLN A O 1
ATOM 1483 N N . ILE A 1 186 ? -54.914 1.862 45.171 1.00 63.59 186 ILE A N 1
ATOM 1484 C CA . ILE A 1 186 ? -55.248 3.032 44.355 1.00 63.59 186 ILE A CA 1
ATOM 1485 C C . ILE A 1 186 ? -55.709 4.159 45.282 1.00 63.59 186 ILE A C 1
ATOM 1487 O O . ILE A 1 186 ? -56.761 4.077 45.913 1.00 63.59 186 ILE A O 1
ATOM 1491 N N . ALA A 1 187 ? -54.926 5.234 45.355 1.00 59.41 187 ALA A N 1
ATOM 1492 C CA . ALA A 1 187 ? -55.265 6.428 46.123 1.00 59.41 187 ALA A CA 1
ATOM 1493 C C . ALA A 1 187 ? -55.723 7.565 45.201 1.00 59.41 187 ALA A C 1
ATOM 1495 O O . ALA A 1 187 ? -55.173 7.777 44.118 1.00 59.41 187 ALA A O 1
ATOM 1496 N N . LYS A 1 188 ? -56.711 8.342 45.653 1.00 59.03 188 LYS A N 1
ATOM 1497 C CA . LYS A 1 188 ? -57.129 9.569 44.971 1.00 59.03 188 LYS A CA 1
ATOM 1498 C C . LYS A 1 188 ? -56.061 10.646 45.175 1.00 59.03 188 LYS A C 1
ATOM 1500 O O . LYS A 1 188 ? -55.878 11.124 46.292 1.00 59.03 188 LYS A O 1
ATOM 1505 N N . LEU A 1 189 ? -55.382 11.046 44.101 1.00 53.66 189 LEU A N 1
ATOM 1506 C CA . LEU A 1 189 ? -54.557 12.255 44.119 1.00 53.66 189 LEU A CA 1
ATOM 1507 C C . LEU A 1 189 ? -55.501 13.464 44.263 1.00 53.66 189 LEU A C 1
ATOM 1509 O O . LEU A 1 189 ? -56.453 13.578 43.487 1.00 53.66 189 LEU A O 1
ATOM 1513 N N . THR A 1 190 ? -55.293 14.298 45.286 1.00 48.12 190 THR A N 1
ATOM 1514 C CA . THR A 1 190 ? -56.144 15.466 45.597 1.00 48.12 190 THR A CA 1
ATOM 1515 C C . THR A 1 190 ? -55.459 16.752 45.175 1.00 48.12 190 THR A C 1
ATOM 1517 O O . THR A 1 190 ? -54.218 16.807 45.322 1.00 48.12 190 THR A O 1
#

Solvent-accessible surface area (backbone atoms only — not comparable to full-atom values): 11705 Å² total; per-residue (Å²): 134,84,81,59,79,72,63,65,65,61,74,69,70,76,79,73,80,79,77,81,80,85,74,94,71,94,66,90,71,65,66,64,61,54,51,52,50,49,52,54,49,52,50,52,51,52,54,52,51,52,51,49,53,53,49,52,53,52,50,52,53,52,50,51,50,52,51,52,51,52,54,50,53,54,47,54,51,50,52,51,49,52,51,52,51,50,50,52,51,51,50,50,65,56,47,51,57,52,56,50,48,53,52,51,51,50,50,52,52,49,51,52,50,50,53,49,51,51,53,54,52,56,58,48,48,58,52,52,49,52,52,49,53,53,54,60,72,70,42,60,96,86,66,75,98,63,85,91,68,91,74,86,82,68,59,93,87,39,97,66,95,69,58,63,47,100,85,73,43,78,51,86,59,56,56,56,57,58,15,64,76,67,78,42,90,63,74,85,87,127

Secondary structure (DSSP, 8-state):
----TTTTTTTTSS----------------HHHHHHHHHHHHHHHHHHHHHHHHHHHHHHHHHHHHHHHHHHHHHHHHHHHHHHHHHHHHHHHHHHHHHHHHHHHHHHHHHHHHHHHHHHHHHHHHHHHHHHHHHHHTPPTT-----S--PPPPBTTB--SS-B-TTS-B-TTHHHHHHHHHT-------

Organism: Chaetomium globosum (strain ATCC 6205 / CBS 148.51 / DSM 1962 / NBRC 6347 / NRRL 1970) (NCBI:txid306901)

Foldseek 3Di:
DDDDPVVVVVVPPPPPDPDPPDDDDDDPDPPVVVVVVVVVVVVVVVVVVVVVVVVVVVVVVVVVVVVVVVVVVVVVVVVVVVVVVVVVVVVCVVVVVVVVVVVVVVVVVVVVVVVVVVVVVVVVVVVVVVVVVVVVVPDDPPDDPDPDDDDQDDDPNDSDQFDADPVRHTDPCPQVVVCVVVVHRDDRDD

Mean predicted aligned error: 22.5 Å

Radius of gyration: 58.44 Å; Cα contacts (8 Å, |Δi|>4): 26; chains: 1; bounding box: 110×23×150 Å